Protein AF-A0A9W4SVG8-F1 (afdb_monomer_lite)

pLDDT: mean 83.41, std 18.14, range [28.02, 97.69]

Structure (mmCIF, N/CA/C/O backbone):
data_AF-A0A9W4SVG8-F1
#
_entry.id   AF-A0A9W4SVG8-F1
#
loop_
_atom_site.group_PDB
_atom_site.id
_atom_site.type_symbol
_atom_site.label_atom_id
_atom_site.label_alt_id
_atom_site.label_comp_id
_atom_site.label_asym_id
_atom_site.label_entity_id
_atom_site.label_seq_id
_atom_site.pdbx_PDB_ins_code
_atom_site.Cartn_x
_atom_site.Cartn_y
_atom_site.Cartn_z
_atom_site.occupancy
_atom_site.B_iso_or_equiv
_atom_site.auth_seq_id
_atom_site.auth_comp_id
_atom_site.auth_asym_id
_atom_site.auth_atom_id
_atom_site.pdbx_PDB_model_num
ATOM 1 N N . MET A 1 1 ? -2.159 12.253 -14.510 1.00 54.84 1 MET A N 1
ATOM 2 C CA . MET A 1 1 ? -1.111 11.234 -14.763 1.00 54.84 1 MET A CA 1
ATOM 3 C C . MET A 1 1 ? 0.038 11.328 -13.750 1.00 54.84 1 MET A C 1
ATOM 5 O O . MET A 1 1 ? 0.998 10.567 -13.823 1.00 54.84 1 MET A O 1
ATOM 9 N N . ASP A 1 2 ? -0.108 12.185 -12.742 1.00 64.31 2 ASP A N 1
ATOM 10 C CA . ASP A 1 2 ? 1.020 12.776 -12.022 1.00 64.31 2 ASP A CA 1
ATOM 11 C C . ASP A 1 2 ? 1.638 11.790 -11.028 1.00 64.31 2 ASP A C 1
ATOM 13 O O . ASP A 1 2 ? 2.850 11.667 -10.958 1.00 64.31 2 ASP A O 1
ATOM 17 N N . TYR A 1 3 ? 0.835 10.940 -10.375 1.00 68.00 3 TYR A N 1
ATOM 18 C CA . TYR A 1 3 ? 1.355 9.958 -9.414 1.00 68.00 3 TYR A CA 1
ATOM 19 C C . TYR A 1 3 ? 2.366 8.967 -10.018 1.00 68.00 3 TYR A C 1
ATOM 21 O O . TYR A 1 3 ? 3.374 8.636 -9.389 1.00 68.00 3 TYR A O 1
ATOM 29 N N . CYS A 1 4 ? 2.091 8.436 -11.215 1.00 72.12 4 CYS A N 1
ATOM 30 C CA . CYS A 1 4 ? 2.983 7.468 -11.858 1.00 72.12 4 CYS A CA 1
ATOM 31 C C . CYS A 1 4 ? 4.298 8.127 -12.272 1.00 72.12 4 CYS A C 1
ATOM 33 O O . CYS A 1 4 ? 5.357 7.525 -12.069 1.00 72.12 4 CYS A O 1
ATOM 35 N N . TYR A 1 5 ? 4.206 9.357 -12.780 1.00 81.25 5 TYR A N 1
ATOM 36 C CA . TYR A 1 5 ? 5.344 10.194 -13.129 1.00 81.25 5 TYR A CA 1
ATOM 37 C C . TYR A 1 5 ? 6.171 10.552 -11.888 1.00 81.25 5 TYR A C 1
ATOM 39 O O . TYR A 1 5 ? 7.333 10.172 -11.808 1.00 81.25 5 TYR A O 1
ATOM 47 N N . ASP A 1 6 ? 5.557 11.105 -10.840 1.00 83.81 6 ASP A N 1
ATOM 48 C CA . ASP A 1 6 ? 6.214 11.427 -9.566 1.00 83.81 6 ASP A CA 1
ATOM 49 C C . ASP A 1 6 ? 6.914 10.206 -8.962 1.00 83.81 6 ASP A C 1
ATOM 51 O O . ASP A 1 6 ? 8.010 10.279 -8.393 1.00 83.81 6 ASP A O 1
ATOM 55 N N . LYS A 1 7 ? 6.278 9.031 -9.072 1.00 86.25 7 LYS A N 1
ATOM 56 C CA . LYS A 1 7 ? 6.855 7.788 -8.565 1.00 86.25 7 LYS A CA 1
ATOM 57 C C . LYS A 1 7 ? 8.052 7.335 -9.385 1.00 86.25 7 LYS A C 1
ATOM 59 O O . LYS A 1 7 ? 8.974 6.758 -8.798 1.00 86.25 7 LYS A O 1
ATOM 64 N N . PHE A 1 8 ? 8.002 7.524 -10.698 1.00 90.25 8 PHE A N 1
ATOM 65 C CA . PHE A 1 8 ? 9.114 7.261 -11.594 1.00 90.25 8 PHE A CA 1
ATOM 66 C C . PHE A 1 8 ? 10.269 8.223 -11.297 1.00 90.25 8 PHE A C 1
ATOM 68 O O . PHE A 1 8 ? 11.343 7.751 -10.930 1.00 90.25 8 PHE A O 1
ATOM 75 N N . GLU A 1 9 ? 10.011 9.529 -11.274 1.00 90.75 9 GLU A N 1
ATOM 76 C CA . GLU A 1 9 ? 10.989 10.578 -10.969 1.00 90.75 9 GLU A CA 1
ATOM 77 C C . GLU A 1 9 ? 11.669 10.362 -9.615 1.00 90.75 9 GLU A C 1
ATOM 79 O O . GLU A 1 9 ? 12.894 10.381 -9.494 1.00 90.75 9 GLU A O 1
ATOM 84 N N . SER A 1 10 ? 10.899 10.021 -8.580 1.00 91.88 10 SER A N 1
ATOM 85 C CA . SER A 1 10 ? 11.445 9.687 -7.260 1.00 91.88 10 SER A CA 1
ATOM 86 C C . SER A 1 10 ? 12.430 8.509 -7.293 1.00 91.88 10 SER A C 1
ATOM 88 O O . SER A 1 10 ? 13.384 8.475 -6.510 1.00 91.88 10 SER A O 1
ATOM 90 N N . ARG A 1 11 ? 12.205 7.513 -8.163 1.00 93.94 11 ARG A N 1
ATOM 91 C CA . ARG A 1 11 ? 13.121 6.372 -8.344 1.00 93.94 11 ARG A CA 1
ATOM 92 C C . ARG A 1 11 ? 14.316 6.758 -9.200 1.00 93.94 11 ARG A C 1
ATOM 94 O O . ARG A 1 11 ? 15.426 6.360 -8.857 1.00 93.94 11 ARG A O 1
ATOM 101 N N . LEU A 1 12 ? 14.086 7.516 -10.268 1.00 93.81 12 LEU A N 1
ATOM 102 C CA . LEU A 1 12 ? 15.129 7.992 -11.162 1.00 93.81 12 LEU A CA 1
ATOM 103 C C . LEU A 1 12 ? 16.125 8.868 -10.401 1.00 93.81 12 LEU A C 1
ATOM 105 O O . LEU A 1 12 ? 17.320 8.617 -10.478 1.00 93.81 12 LEU A O 1
ATOM 109 N N . ARG A 1 13 ? 15.655 9.792 -9.557 1.00 92.88 13 ARG A N 1
ATOM 110 C CA . ARG A 1 13 ? 16.516 10.614 -8.695 1.00 92.88 13 ARG A CA 1
ATOM 111 C C . ARG A 1 13 ? 17.452 9.779 -7.817 1.00 92.88 13 ARG A C 1
ATOM 113 O O . ARG A 1 13 ? 18.637 10.067 -7.747 1.00 92.88 13 ARG A O 1
ATOM 120 N N . LYS A 1 14 ? 16.955 8.698 -7.208 1.00 93.56 14 LYS A N 1
ATOM 121 C CA . LYS A 1 14 ? 17.788 7.792 -6.391 1.00 93.56 14 LYS A CA 1
ATOM 122 C C . LYS A 1 14 ? 18.856 7.067 -7.207 1.00 93.56 14 LYS A C 1
ATOM 124 O O . LYS A 1 14 ? 19.921 6.769 -6.683 1.00 93.56 14 LYS A O 1
ATOM 129 N N . LEU A 1 15 ? 18.557 6.748 -8.466 1.00 93.19 15 LEU A N 1
ATOM 130 C CA . LEU A 1 15 ? 19.539 6.179 -9.383 1.00 93.19 15 LEU A CA 1
ATOM 131 C C . LEU A 1 15 ? 20.568 7.240 -9.806 1.00 93.19 15 LEU A C 1
ATOM 133 O O . LEU A 1 15 ? 21.761 6.957 -9.781 1.00 93.19 15 LEU A O 1
ATOM 137 N N . LYS A 1 16 ? 20.119 8.460 -10.129 1.00 91.31 16 LYS A N 1
ATOM 138 C CA . LYS A 1 16 ? 20.986 9.606 -10.448 1.00 91.31 16 LYS A CA 1
ATOM 139 C C . LYS A 1 16 ? 21.972 9.888 -9.310 1.00 91.31 16 LYS A C 1
ATOM 141 O O . LYS A 1 16 ? 23.158 10.047 -9.567 1.00 91.31 16 LYS A O 1
ATOM 146 N N . GLU A 1 17 ? 21.516 9.854 -8.058 1.00 90.88 17 GLU A N 1
ATOM 147 C CA . GLU A 1 17 ? 22.373 9.997 -6.871 1.00 90.88 17 GLU A CA 1
ATOM 148 C C . GLU A 1 17 ? 23.484 8.937 -6.798 1.00 90.88 17 GLU A C 1
ATOM 150 O O . GLU A 1 17 ? 24.621 9.276 -6.469 1.00 90.88 17 GLU A O 1
ATOM 155 N N . ASP A 1 18 ? 23.182 7.673 -7.122 1.00 89.44 18 ASP A N 1
ATOM 156 C CA . ASP A 1 18 ? 24.199 6.614 -7.158 1.00 89.44 18 ASP A CA 1
ATOM 157 C C . ASP A 1 18 ? 25.216 6.852 -8.299 1.00 89.44 18 ASP A C 1
ATOM 159 O O . ASP A 1 18 ? 26.398 6.564 -8.130 1.00 89.44 18 ASP A O 1
ATOM 163 N N . ILE A 1 19 ? 24.773 7.389 -9.446 1.00 88.31 19 ILE A N 1
ATOM 164 C CA . ILE A 1 19 ? 25.609 7.629 -10.639 1.00 88.31 19 ILE A CA 1
ATOM 165 C C . ILE A 1 19 ? 26.522 8.850 -10.473 1.00 88.31 19 ILE A C 1
ATOM 167 O O . ILE A 1 19 ? 27.689 8.777 -10.845 1.00 88.31 19 ILE A O 1
ATOM 171 N N . ILE A 1 20 ? 26.011 9.955 -9.916 1.00 84.88 20 ILE A N 1
ATOM 172 C CA . ILE A 1 20 ? 26.748 11.226 -9.750 1.00 84.88 20 ILE A CA 1
ATOM 173 C C . ILE A 1 20 ? 27.884 11.091 -8.729 1.00 84.88 20 ILE A C 1
ATOM 175 O O . ILE A 1 20 ? 28.895 11.784 -8.821 1.00 84.88 20 ILE A O 1
ATOM 179 N N . ARG A 1 21 ? 27.747 10.187 -7.753 1.00 76.38 21 ARG A N 1
ATOM 180 C CA . ARG A 1 21 ? 28.782 9.896 -6.752 1.00 76.38 21 ARG A CA 1
ATOM 181 C C . ARG A 1 21 ? 29.259 8.449 -6.904 1.00 76.38 21 ARG A C 1
ATOM 183 O O . ARG A 1 21 ? 28.981 7.631 -6.022 1.00 76.38 21 ARG A O 1
ATOM 190 N N . PRO A 1 22 ? 29.951 8.098 -8.004 1.00 67.75 22 PRO A N 1
ATOM 191 C CA . PRO A 1 22 ? 30.314 6.718 -8.277 1.00 67.75 22 PRO A CA 1
ATOM 192 C C . PRO A 1 22 ? 31.400 6.269 -7.296 1.00 67.75 22 PRO A C 1
ATOM 194 O O . PRO A 1 22 ? 32.573 6.592 -7.430 1.00 67.75 22 PRO A O 1
ATOM 197 N N . GLN A 1 23 ? 30.996 5.497 -6.292 1.00 71.19 23 GLN A N 1
ATOM 198 C CA . GLN A 1 23 ? 31.897 4.928 -5.281 1.00 71.19 23 GLN A CA 1
ATOM 199 C C . GLN A 1 23 ? 32.390 3.523 -5.660 1.00 71.19 23 GLN A C 1
ATOM 201 O O . GLN A 1 23 ? 33.081 2.871 -4.882 1.00 71.19 23 GLN A O 1
ATOM 206 N N . ASN A 1 24 ? 31.970 2.997 -6.816 1.00 80.00 24 ASN A N 1
ATOM 207 C CA . ASN A 1 24 ? 32.135 1.587 -7.149 1.00 80.00 24 ASN A CA 1
ATOM 208 C C . ASN A 1 24 ? 32.304 1.363 -8.663 1.00 80.00 24 ASN A C 1
ATOM 210 O O . ASN A 1 24 ? 31.554 1.914 -9.471 1.00 80.00 24 ASN A O 1
ATOM 214 N N . GLN A 1 25 ? 33.237 0.480 -9.035 1.00 87.25 25 GLN A N 1
ATOM 215 C CA . GLN A 1 25 ? 33.526 0.085 -10.422 1.00 87.25 25 GLN A CA 1
ATOM 216 C C . GLN A 1 25 ? 32.291 -0.375 -11.218 1.00 87.25 25 GLN A C 1
ATOM 218 O O . GLN A 1 25 ? 32.200 -0.148 -12.422 1.00 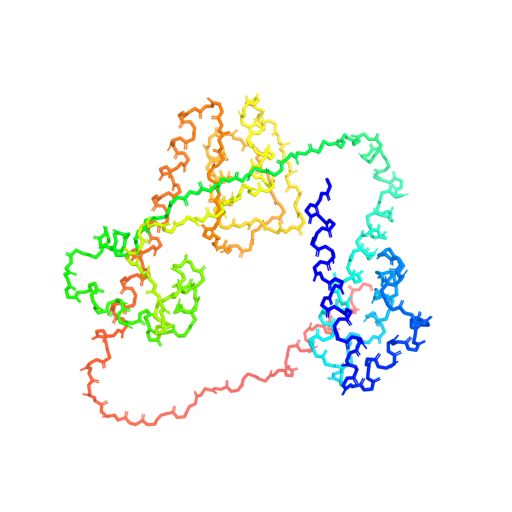87.25 25 GLN A O 1
ATOM 223 N N . HIS A 1 26 ? 31.297 -0.975 -10.561 1.00 86.38 26 HIS A N 1
ATOM 224 C CA . HIS A 1 26 ? 30.070 -1.446 -11.202 1.00 86.38 26 HIS A CA 1
ATOM 225 C C . HIS A 1 26 ? 29.133 -0.305 -11.613 1.00 86.38 26 HIS A C 1
ATOM 227 O O . HIS A 1 26 ? 28.358 -0.470 -12.558 1.00 86.38 26 HIS A O 1
ATOM 233 N N . ILE A 1 27 ? 29.218 0.845 -10.936 1.00 87.31 27 ILE A N 1
ATOM 234 C CA . ILE A 1 27 ? 28.499 2.068 -11.313 1.00 87.31 27 ILE A CA 1
ATOM 235 C C . ILE A 1 27 ? 29.189 2.703 -12.525 1.00 87.31 27 ILE A C 1
ATOM 237 O O . ILE A 1 27 ? 28.517 3.049 -13.489 1.00 87.31 27 ILE A O 1
ATOM 241 N N . LEU A 1 28 ? 30.527 2.747 -12.546 1.00 88.06 28 LEU A N 1
ATOM 242 C CA . LEU A 1 28 ? 31.292 3.210 -13.714 1.00 88.06 28 LEU A CA 1
ATOM 243 C C . LEU A 1 28 ? 31.035 2.340 -14.954 1.00 88.06 28 LEU A C 1
ATOM 245 O O . LEU A 1 28 ? 30.831 2.858 -16.050 1.00 88.06 28 LEU A O 1
ATOM 249 N N . SER A 1 29 ? 30.979 1.018 -14.769 1.00 90.38 29 SER A N 1
ATOM 250 C CA . SER A 1 29 ? 30.598 0.060 -15.814 1.00 90.38 29 SER A CA 1
ATOM 251 C C . SER A 1 29 ? 29.208 0.361 -16.382 1.00 90.38 29 SER A C 1
ATOM 253 O O . SER A 1 29 ? 29.024 0.338 -17.598 1.00 90.38 29 SER A O 1
ATOM 255 N N . PHE A 1 30 ? 28.241 0.709 -15.523 1.00 92.38 30 PHE A N 1
ATOM 256 C CA . PHE A 1 30 ? 26.918 1.138 -15.973 1.00 92.38 30 PHE A CA 1
ATOM 257 C C . PHE A 1 30 ? 26.985 2.436 -16.781 1.00 92.38 30 PHE A C 1
ATOM 259 O O . PHE A 1 30 ? 26.424 2.479 -17.869 1.00 92.38 30 PHE A O 1
ATOM 266 N N . THR A 1 31 ? 27.684 3.468 -16.300 1.00 88.94 31 THR A N 1
ATOM 267 C CA . THR A 1 31 ? 27.802 4.750 -17.018 1.00 88.94 31 THR A CA 1
ATOM 268 C C . THR A 1 31 ? 28.429 4.561 -18.400 1.00 88.94 31 THR A C 1
ATOM 270 O O . THR A 1 31 ? 27.930 5.108 -19.383 1.00 88.94 31 THR A O 1
ATOM 273 N N . LYS A 1 32 ? 29.462 3.711 -18.502 1.00 90.06 32 LYS A N 1
ATOM 274 C CA . LYS A 1 32 ? 30.085 3.344 -19.781 1.00 90.06 32 LYS A CA 1
ATOM 275 C C . LYS A 1 32 ? 29.120 2.585 -20.693 1.00 90.06 32 LYS A C 1
ATOM 277 O O . LYS A 1 32 ? 29.024 2.909 -21.869 1.00 90.06 32 LYS A O 1
ATOM 282 N N . PHE A 1 33 ? 28.396 1.600 -20.158 1.00 90.88 33 PHE A N 1
ATOM 283 C CA . PHE A 1 33 ? 27.380 0.853 -20.906 1.00 90.88 33 PHE A CA 1
ATOM 284 C C . PHE A 1 33 ? 26.265 1.764 -21.428 1.00 90.88 33 PHE A C 1
ATOM 286 O O . PHE A 1 33 ? 25.793 1.598 -22.549 1.00 90.88 33 PHE A O 1
ATOM 293 N N . ALA A 1 34 ? 25.838 2.712 -20.602 1.00 88.75 34 ALA A N 1
ATOM 294 C CA . ALA A 1 34 ? 24.759 3.626 -20.912 1.00 88.75 34 ALA A CA 1
ATOM 295 C C . ALA A 1 34 ? 25.166 4.703 -21.931 1.00 88.75 34 ALA A C 1
ATOM 297 O O . ALA A 1 34 ? 24.290 5.296 -22.549 1.00 88.75 34 ALA A O 1
ATOM 298 N N . ASN A 1 35 ? 26.473 4.940 -22.109 1.00 87.19 35 ASN A N 1
ATOM 299 C CA . ASN A 1 35 ? 27.026 6.004 -22.951 1.00 87.19 35 ASN A CA 1
ATOM 300 C C . ASN A 1 35 ? 26.432 7.392 -22.630 1.00 87.19 35 ASN A C 1
ATOM 302 O O . ASN A 1 35 ? 26.163 8.203 -23.513 1.00 87.19 35 ASN A O 1
ATOM 306 N N . ILE A 1 36 ? 26.197 7.645 -21.342 1.00 76.88 36 ILE A N 1
ATOM 307 C CA . ILE A 1 36 ? 25.554 8.866 -20.856 1.00 76.88 36 ILE A CA 1
ATOM 308 C C . ILE A 1 36 ? 26.631 9.903 -20.541 1.00 76.88 36 ILE A C 1
ATOM 310 O O . ILE A 1 36 ? 27.487 9.654 -19.691 1.00 76.88 36 ILE A O 1
ATOM 314 N N . LYS A 1 37 ? 26.562 11.070 -21.193 1.00 74.94 37 LYS A N 1
ATOM 315 C CA . LYS A 1 37 ? 27.412 12.230 -20.869 1.00 74.94 37 LYS A CA 1
ATOM 316 C C . LYS A 1 37 ? 26.912 12.964 -19.623 1.00 74.94 37 LYS A C 1
ATOM 318 O O . LYS A 1 37 ? 27.696 13.197 -18.711 1.00 74.94 37 LYS A O 1
ATOM 323 N N . ASP A 1 38 ? 25.610 13.247 -19.564 1.00 80.19 38 ASP A N 1
ATOM 324 C CA . ASP A 1 38 ? 24.926 13.763 -18.377 1.00 80.19 38 ASP A CA 1
ATOM 325 C C . ASP A 1 38 ? 23.622 12.991 -18.147 1.00 80.19 38 ASP A C 1
ATOM 327 O O . ASP A 1 38 ? 22.727 12.976 -18.986 1.00 80.19 38 ASP A O 1
ATOM 331 N N . VAL A 1 39 ? 23.507 12.343 -16.987 1.00 79.38 39 VAL A N 1
ATOM 332 C CA . VAL A 1 39 ? 22.322 11.564 -16.600 1.00 79.38 39 VAL A CA 1
ATOM 333 C C . VAL A 1 39 ? 21.089 12.438 -16.376 1.00 79.38 39 VAL A C 1
ATOM 335 O O . VAL A 1 39 ? 19.966 11.934 -16.388 1.00 79.38 39 VAL A O 1
ATOM 338 N N . ASN A 1 40 ? 21.271 13.737 -16.146 1.00 82.12 40 ASN A N 1
ATOM 339 C CA . ASN A 1 40 ? 20.167 14.662 -15.935 1.00 82.12 40 ASN A CA 1
ATOM 340 C C . ASN A 1 40 ? 19.420 14.999 -17.223 1.00 82.12 40 ASN A C 1
ATOM 342 O O . ASN A 1 40 ? 18.224 15.270 -17.137 1.00 82.12 40 ASN A O 1
ATOM 346 N N . GLU A 1 41 ? 20.092 14.905 -18.369 1.00 83.50 41 GLU A N 1
ATOM 347 C CA . GLU A 1 41 ? 19.547 15.221 -19.693 1.00 83.50 41 GLU A CA 1
ATOM 348 C C . GLU A 1 41 ? 18.915 14.007 -20.391 1.00 83.50 41 GLU A C 1
ATOM 350 O O . GLU A 1 41 ? 18.228 14.160 -21.397 1.00 83.50 41 GLU A O 1
ATOM 355 N N . VAL A 1 42 ? 19.124 12.793 -19.865 1.00 84.00 42 VAL A N 1
ATOM 356 C CA . VAL A 1 42 ? 18.592 11.566 -20.474 1.00 84.00 42 VAL A CA 1
ATOM 357 C C . VAL A 1 42 ? 17.092 11.455 -20.244 1.00 84.00 42 VAL A C 1
ATOM 359 O O . VAL A 1 42 ? 16.609 11.537 -19.109 1.00 84.00 42 VAL A O 1
ATOM 362 N N . ASP A 1 43 ? 16.373 11.177 -21.326 1.00 88.50 43 ASP A N 1
ATOM 363 C CA . ASP A 1 43 ? 14.940 10.938 -21.308 1.00 88.50 43 ASP A CA 1
ATOM 364 C C . ASP A 1 43 ? 14.555 9.732 -20.419 1.00 88.50 43 ASP A C 1
ATOM 366 O O . ASP A 1 43 ? 15.246 8.709 -20.343 1.00 88.50 43 ASP A O 1
ATOM 370 N N . GLY A 1 44 ? 13.411 9.845 -19.737 1.00 87.88 44 GLY A N 1
ATOM 371 C CA . GLY A 1 44 ? 12.916 8.843 -18.792 1.00 87.88 44 GLY A CA 1
ATOM 372 C C . GLY A 1 44 ? 12.639 7.473 -19.426 1.00 87.88 44 GLY A C 1
ATOM 373 O O . GLY A 1 44 ? 12.878 6.430 -18.802 1.00 87.88 44 GLY A O 1
ATOM 374 N N . TYR A 1 45 ? 12.159 7.448 -20.668 1.00 87.88 45 TYR A N 1
ATOM 375 C CA . TYR A 1 45 ? 11.940 6.215 -21.417 1.00 87.88 45 TYR A CA 1
ATOM 376 C C . TYR A 1 45 ? 13.276 5.585 -21.828 1.00 87.88 45 TYR A C 1
ATOM 378 O O . TYR A 1 45 ? 13.482 4.385 -21.599 1.00 87.88 45 TYR A O 1
ATOM 386 N N . GLU A 1 46 ? 14.215 6.388 -22.328 1.00 91.75 46 GLU A N 1
ATOM 387 C CA . GLU A 1 46 ? 15.551 5.925 -22.712 1.00 91.75 46 GLU A CA 1
ATOM 388 C C . GLU A 1 46 ? 16.313 5.312 -21.526 1.00 91.75 46 GLU A C 1
ATOM 390 O O . GLU A 1 46 ? 16.733 4.146 -21.583 1.00 91.75 46 GLU A O 1
ATOM 395 N N . ILE A 1 47 ? 16.423 6.041 -20.407 1.00 93.81 47 ILE A N 1
ATOM 396 C CA . ILE A 1 47 ? 17.141 5.556 -19.219 1.00 93.81 47 ILE A CA 1
ATOM 397 C C . ILE A 1 47 ? 16.502 4.284 -18.657 1.00 93.81 47 ILE A C 1
ATOM 399 O O . ILE A 1 47 ? 17.205 3.384 -18.189 1.00 93.81 47 ILE A O 1
ATOM 403 N N . SER A 1 48 ? 15.177 4.154 -18.745 1.00 94.50 48 SER A N 1
ATOM 404 C CA . SER A 1 48 ? 14.469 2.941 -18.333 1.00 94.50 48 SER A CA 1
ATOM 405 C C . SER A 1 48 ? 14.836 1.745 -19.209 1.00 94.50 48 SER A C 1
ATOM 407 O O . SER A 1 48 ? 15.087 0.656 -18.683 1.00 94.50 48 SER A O 1
ATOM 409 N N . GLY A 1 49 ? 14.927 1.934 -20.526 1.00 95.50 49 GLY A N 1
ATOM 410 C CA . GLY A 1 49 ? 15.373 0.899 -21.459 1.00 95.50 49 GLY A CA 1
ATOM 411 C C . GLY A 1 49 ? 16.820 0.469 -21.215 1.00 95.50 49 GLY A C 1
ATOM 412 O O . GLY A 1 49 ? 17.123 -0.729 -21.182 1.00 95.50 49 GLY A O 1
ATOM 413 N N . ILE A 1 50 ? 17.717 1.427 -20.971 1.00 95.25 50 ILE A N 1
ATOM 414 C CA . ILE A 1 50 ? 19.115 1.164 -20.599 1.00 95.25 50 ILE A CA 1
ATOM 415 C C . ILE A 1 50 ? 19.182 0.363 -19.292 1.00 95.25 50 ILE A C 1
ATOM 417 O O . ILE A 1 50 ? 19.811 -0.696 -19.246 1.00 95.25 50 ILE A O 1
ATOM 421 N N . CYS A 1 51 ? 18.479 0.813 -18.248 1.00 96.19 51 CYS A N 1
ATOM 422 C CA . CYS A 1 51 ? 18.437 0.138 -16.951 1.00 96.19 51 CYS A CA 1
ATOM 423 C C . CYS A 1 51 ? 17.896 -1.289 -17.056 1.00 96.19 51 CYS A C 1
ATOM 425 O O . CYS A 1 51 ? 18.434 -2.193 -16.420 1.00 96.19 51 CYS A O 1
ATOM 427 N N . SER A 1 52 ? 16.840 -1.506 -17.848 1.00 96.75 52 SER A N 1
ATOM 428 C CA . SER A 1 52 ? 16.256 -2.836 -18.056 1.00 96.75 52 SER A CA 1
ATOM 429 C C . SER A 1 52 ? 17.266 -3.798 -18.684 1.00 96.75 52 SER A C 1
ATOM 431 O O . SER A 1 52 ? 17.459 -4.908 -18.180 1.00 96.75 52 SER A O 1
ATOM 433 N N . ARG A 1 53 ? 17.957 -3.357 -19.745 1.00 96.06 53 ARG A N 1
ATOM 434 C CA . ARG A 1 53 ? 18.976 -4.157 -20.438 1.00 96.06 53 ARG A CA 1
ATOM 435 C C . ARG A 1 53 ? 20.163 -4.467 -19.532 1.00 96.06 53 ARG A C 1
ATOM 437 O O . ARG A 1 53 ? 20.495 -5.638 -19.371 1.00 96.06 53 ARG A O 1
ATOM 444 N N . TYR A 1 54 ? 20.732 -3.456 -18.879 1.00 95.88 54 TYR A N 1
ATOM 445 C CA . TYR A 1 54 ? 21.871 -3.654 -17.984 1.00 95.88 54 TYR A CA 1
ATOM 446 C C . TYR A 1 54 ? 21.511 -4.522 -16.772 1.00 95.88 54 TYR A C 1
ATOM 448 O O . TYR A 1 54 ? 22.256 -5.419 -16.398 1.00 95.88 54 TYR A O 1
ATOM 456 N N . TYR A 1 55 ? 20.331 -4.332 -16.169 1.00 96.44 55 TYR A N 1
ATOM 457 C CA . TYR A 1 55 ? 19.895 -5.173 -15.052 1.00 96.44 55 TYR A CA 1
ATOM 458 C C . TYR A 1 55 ? 19.841 -6.658 -15.440 1.00 96.44 55 TYR A C 1
ATOM 460 O O . TYR A 1 55 ? 20.262 -7.505 -14.656 1.00 96.44 55 TYR A O 1
ATOM 468 N N . LYS A 1 56 ? 19.369 -6.993 -16.650 1.00 94.88 56 LYS A N 1
ATOM 469 C CA . LYS A 1 56 ? 19.311 -8.386 -17.126 1.00 94.88 56 LYS A CA 1
ATOM 470 C C . LYS A 1 56 ? 20.690 -9.037 -17.226 1.00 94.88 56 LYS A C 1
ATOM 472 O O . LYS A 1 56 ? 20.783 -10.228 -16.947 1.00 94.88 56 LYS A O 1
ATOM 477 N N . THR A 1 57 ? 21.730 -8.283 -17.583 1.00 94.25 57 THR A N 1
ATOM 478 C CA . THR A 1 57 ? 23.094 -8.817 -17.720 1.00 94.25 57 THR A CA 1
ATOM 479 C C . THR A 1 57 ? 23.804 -8.976 -16.381 1.00 94.25 57 THR A C 1
ATOM 481 O O . THR A 1 57 ? 24.720 -9.783 -16.278 1.00 94.25 57 THR A O 1
ATOM 484 N N . VAL A 1 58 ? 23.398 -8.223 -15.352 1.00 93.69 58 VAL A N 1
ATOM 485 C CA . VAL A 1 58 ? 24.164 -8.142 -14.100 1.00 93.69 58 VAL A CA 1
ATOM 486 C C . VAL A 1 58 ? 23.418 -8.568 -12.831 1.00 93.69 58 VAL A C 1
ATOM 488 O O . VAL A 1 58 ? 24.011 -8.579 -11.755 1.00 93.69 58 VAL A O 1
ATOM 491 N N . LYS A 1 59 ? 22.129 -8.919 -12.922 1.00 93.50 59 LYS A N 1
ATOM 492 C CA . LYS A 1 59 ? 21.267 -9.257 -11.768 1.00 93.50 59 LYS A CA 1
ATOM 493 C C . LYS A 1 59 ? 21.796 -10.372 -10.862 1.00 93.50 59 LYS A C 1
ATOM 495 O O . LYS A 1 59 ? 21.475 -10.354 -9.677 1.00 93.50 59 LYS A O 1
ATOM 500 N N . ASP A 1 60 ? 22.580 -11.294 -11.413 1.00 93.81 60 ASP A N 1
ATOM 501 C CA . ASP A 1 60 ? 23.098 -12.467 -10.705 1.00 93.81 60 ASP A CA 1
ATOM 502 C C . ASP A 1 60 ? 24.547 -12.256 -10.227 1.00 93.81 60 ASP A C 1
ATOM 504 O O . ASP A 1 60 ? 25.136 -13.144 -9.621 1.00 93.81 60 ASP A O 1
ATOM 508 N N . ASN A 1 61 ? 25.131 -11.074 -10.470 1.00 91.75 61 ASN A N 1
ATOM 509 C CA . ASN A 1 61 ? 26.487 -10.752 -10.044 1.00 91.75 61 ASN A CA 1
ATOM 510 C C . ASN A 1 61 ? 26.499 -10.277 -8.574 1.00 91.75 61 ASN A C 1
ATOM 512 O O . ASN A 1 61 ? 26.005 -9.179 -8.285 1.00 91.75 61 ASN A O 1
ATOM 516 N N . PRO A 1 62 ? 27.100 -11.042 -7.641 1.00 90.19 62 PRO A N 1
ATOM 517 C CA . PRO A 1 62 ? 27.111 -10.697 -6.221 1.00 90.19 62 PRO A CA 1
ATOM 518 C C . PRO A 1 62 ? 28.008 -9.496 -5.890 1.00 90.19 62 PRO A C 1
ATOM 520 O O . PRO A 1 62 ? 27.825 -8.887 -4.837 1.00 90.19 62 PRO A O 1
ATOM 523 N N . ALA A 1 63 ? 28.950 -9.133 -6.769 1.00 90.50 63 ALA A N 1
ATOM 524 C CA . ALA A 1 63 ? 29.864 -8.009 -6.558 1.00 90.50 63 ALA A CA 1
ATOM 525 C C . ALA A 1 63 ? 29.166 -6.643 -6.690 1.00 90.50 63 ALA A C 1
ATOM 527 O O . ALA A 1 63 ? 29.663 -5.624 -6.204 1.00 90.50 63 ALA A O 1
ATOM 528 N N . ILE A 1 64 ? 27.985 -6.603 -7.315 1.00 90.19 64 ILE A N 1
ATOM 529 C CA . ILE A 1 64 ? 27.252 -5.356 -7.513 1.00 90.19 64 ILE A CA 1
ATOM 530 C C . ILE A 1 64 ? 26.579 -4.918 -6.214 1.00 90.19 64 ILE A C 1
ATOM 532 O O . ILE A 1 64 ? 25.846 -5.699 -5.599 1.00 90.19 64 ILE A O 1
ATOM 536 N N . PRO A 1 65 ? 26.718 -3.635 -5.823 1.00 91.56 65 PRO A N 1
ATOM 537 C CA . PRO A 1 65 ? 26.038 -3.117 -4.649 1.00 91.56 65 PRO A CA 1
ATOM 538 C C . PRO A 1 65 ? 24.527 -3.370 -4.710 1.00 91.56 65 PRO A C 1
ATOM 540 O O . PRO A 1 65 ? 23.825 -2.867 -5.593 1.00 91.56 65 PRO A O 1
ATOM 543 N N . LYS A 1 66 ? 23.996 -4.102 -3.720 1.00 92.62 66 LYS A N 1
ATOM 544 C CA . LYS A 1 66 ? 22.564 -4.457 -3.635 1.00 92.62 66 LYS A CA 1
ATOM 545 C C . LYS A 1 66 ? 21.645 -3.235 -3.755 1.00 92.62 66 LYS A C 1
ATOM 547 O O . LYS A 1 66 ? 20.574 -3.317 -4.358 1.00 92.62 66 LYS A O 1
ATOM 552 N N . LYS A 1 67 ? 22.059 -2.093 -3.188 1.00 93.06 67 LYS A N 1
ATOM 553 C CA . LYS A 1 67 ? 21.327 -0.817 -3.264 1.00 93.06 67 LYS A CA 1
ATOM 554 C C . LYS A 1 67 ? 21.203 -0.325 -4.711 1.00 93.06 67 LYS A C 1
ATOM 556 O O . LYS A 1 67 ? 20.083 -0.077 -5.155 1.00 93.06 67 LYS A O 1
ATOM 561 N N . PHE A 1 68 ? 22.319 -0.259 -5.433 1.00 93.44 68 PHE A N 1
ATOM 562 C CA . PHE A 1 68 ? 22.371 0.171 -6.831 1.00 93.44 68 PHE A CA 1
ATOM 563 C C . PHE A 1 68 ? 21.574 -0.776 -7.733 1.00 93.44 68 PHE A C 1
ATOM 565 O O . PHE A 1 68 ? 20.696 -0.349 -8.482 1.00 93.44 68 PHE A O 1
ATOM 572 N N . LEU A 1 69 ? 21.777 -2.088 -7.569 1.00 94.50 69 LEU A N 1
ATOM 573 C CA . LEU A 1 69 ? 21.051 -3.107 -8.323 1.00 94.50 69 LEU A CA 1
ATOM 574 C C . LEU A 1 69 ? 19.528 -2.989 -8.137 1.00 94.50 69 LEU A C 1
ATOM 576 O O . LEU A 1 69 ? 18.749 -3.135 -9.083 1.00 94.50 69 LEU A O 1
ATOM 580 N N . ARG A 1 70 ? 19.084 -2.670 -6.916 1.00 95.88 70 ARG A N 1
ATOM 581 C CA . ARG A 1 70 ? 17.674 -2.406 -6.613 1.00 95.88 70 ARG A CA 1
ATOM 582 C C . ARG A 1 70 ? 17.154 -1.159 -7.330 1.00 95.88 70 ARG A C 1
ATOM 584 O O . ARG A 1 70 ? 16.004 -1.176 -7.767 1.00 95.88 70 ARG A O 1
ATOM 591 N N . HIS A 1 71 ? 17.941 -0.090 -7.428 1.00 95.31 71 HIS A N 1
ATOM 592 C CA . HIS A 1 71 ? 17.541 1.127 -8.139 1.00 95.31 71 HIS A CA 1
ATOM 593 C C . HIS A 1 71 ? 17.437 0.881 -9.650 1.00 95.31 71 HIS A C 1
ATOM 595 O O . HIS A 1 71 ? 16.375 1.149 -10.214 1.00 95.31 71 HIS A O 1
ATOM 601 N N . LEU A 1 72 ? 18.440 0.232 -10.258 1.00 95.44 72 LEU A N 1
ATOM 602 C CA . LEU A 1 72 ? 18.407 -0.212 -11.659 1.00 95.44 72 LEU A CA 1
ATOM 603 C C . LEU A 1 72 ? 17.156 -1.036 -11.966 1.00 95.44 72 LEU A C 1
ATOM 605 O O . LEU A 1 72 ? 16.397 -0.709 -12.877 1.00 95.44 72 LEU A O 1
ATOM 609 N N . LYS A 1 73 ? 16.878 -2.059 -11.147 1.00 96.25 73 LYS A N 1
ATOM 610 C CA . LYS A 1 73 ? 15.680 -2.897 -11.288 1.00 96.25 73 LYS A CA 1
ATOM 611 C C . LYS A 1 73 ? 14.393 -2.070 -11.263 1.00 96.25 73 LYS A C 1
ATOM 613 O O . LYS A 1 73 ? 13.462 -2.353 -12.009 1.00 96.25 73 LYS A O 1
ATOM 618 N N . LYS A 1 74 ? 14.306 -1.083 -10.366 1.00 95.31 74 LYS A N 1
ATOM 619 C CA . LYS A 1 74 ? 13.092 -0.281 -10.137 1.00 95.31 74 LYS A CA 1
ATOM 620 C C . LYS A 1 74 ? 12.822 0.747 -11.230 1.00 95.31 74 LYS A C 1
ATOM 622 O O . LYS A 1 74 ? 11.646 1.056 -11.430 1.00 95.31 74 LYS A O 1
ATOM 627 N N . VAL A 1 75 ? 13.864 1.284 -11.859 1.00 95.25 75 VAL A N 1
ATOM 628 C CA . VAL A 1 75 ? 13.759 2.176 -13.024 1.00 95.25 75 VAL A CA 1
ATOM 629 C C . VAL A 1 75 ? 13.503 1.330 -14.274 1.00 95.25 75 VAL A C 1
ATOM 631 O O . VAL A 1 75 ? 12.474 1.488 -14.923 1.00 95.25 75 VAL A O 1
ATOM 634 N N . GLY A 1 76 ? 14.324 0.303 -14.514 1.00 95.50 76 GLY A N 1
ATOM 635 C CA . GLY A 1 76 ? 14.183 -0.597 -15.663 1.00 95.50 76 GLY A CA 1
ATOM 636 C C . GLY A 1 76 ? 12.862 -1.369 -15.723 1.00 95.50 76 GLY A C 1
ATOM 637 O O . GLY A 1 76 ? 12.396 -1.704 -16.809 1.00 95.50 76 GLY A O 1
ATOM 638 N N . SER A 1 77 ? 12.202 -1.609 -14.582 1.00 93.81 77 SER A N 1
ATOM 639 C CA . SER A 1 77 ? 10.903 -2.293 -14.558 1.00 93.81 77 SER A CA 1
ATOM 640 C C . SER A 1 77 ? 9.798 -1.565 -15.325 1.00 93.81 77 SER A C 1
ATOM 642 O O . SER A 1 77 ? 8.861 -2.228 -15.745 1.00 93.81 77 SER A O 1
ATOM 644 N N . TYR A 1 78 ? 9.878 -0.238 -15.497 1.00 91.81 78 TYR A N 1
ATOM 645 C CA . TYR A 1 78 ? 8.869 0.507 -16.261 1.00 91.81 78 TYR A CA 1
ATOM 646 C C . TYR A 1 78 ? 8.941 0.162 -17.747 1.00 91.81 78 TYR A C 1
ATOM 648 O O . TYR A 1 78 ? 7.925 -0.185 -18.341 1.00 91.81 78 TYR A O 1
ATOM 656 N N . TYR A 1 79 ? 10.151 0.163 -18.313 1.00 93.75 79 TYR A N 1
ATOM 657 C CA . TYR A 1 79 ? 10.369 -0.250 -19.696 1.00 93.75 79 TYR A CA 1
ATOM 658 C C . TYR A 1 79 ? 10.034 -1.729 -19.903 1.00 93.75 79 TYR A C 1
ATOM 660 O O . TYR A 1 79 ? 9.342 -2.070 -20.854 1.00 93.75 79 TYR A O 1
ATOM 668 N N . SER A 1 80 ? 10.460 -2.613 -18.989 1.00 92.56 80 SER A N 1
ATOM 669 C CA . SER A 1 80 ? 10.095 -4.034 -19.077 1.00 92.56 80 SER A CA 1
ATOM 670 C C . SER A 1 80 ? 8.581 -4.234 -19.065 1.00 92.56 80 SER A C 1
ATOM 672 O O . SER A 1 80 ? 8.069 -4.953 -19.909 1.00 92.56 80 SER A O 1
ATOM 674 N N . ALA A 1 81 ? 7.863 -3.563 -18.158 1.00 90.38 81 ALA A N 1
ATOM 675 C CA . ALA A 1 81 ? 6.409 -3.665 -18.089 1.00 90.38 81 ALA A CA 1
ATOM 676 C C . ALA A 1 81 ? 5.738 -3.152 -19.368 1.00 90.38 81 ALA A C 1
ATOM 678 O O . ALA A 1 81 ? 4.798 -3.778 -19.842 1.00 90.38 81 ALA A O 1
ATOM 679 N N . LEU A 1 82 ? 6.231 -2.051 -19.943 1.00 90.31 82 LEU A N 1
ATOM 680 C CA . LEU A 1 82 ? 5.746 -1.553 -21.228 1.00 90.31 82 LEU A CA 1
ATOM 681 C C . LEU A 1 82 ? 5.934 -2.597 -22.335 1.00 90.31 82 LEU A C 1
ATOM 683 O O . LEU A 1 82 ? 4.978 -2.904 -23.035 1.00 90.31 82 LEU A O 1
ATOM 687 N N . VAL A 1 83 ? 7.133 -3.175 -22.464 1.00 92.62 83 VAL A N 1
ATOM 688 C CA . VAL A 1 83 ? 7.411 -4.225 -23.457 1.00 92.62 83 VAL A CA 1
ATOM 689 C C . VAL A 1 83 ? 6.500 -5.434 -23.251 1.00 92.62 83 VAL A C 1
ATOM 691 O O . VAL A 1 83 ? 5.911 -5.912 -24.216 1.00 92.62 83 VAL A O 1
ATOM 694 N N . ASP A 1 84 ? 6.347 -5.900 -22.011 1.00 90.94 84 ASP A N 1
ATOM 695 C CA . ASP A 1 84 ? 5.525 -7.068 -21.685 1.00 90.94 84 ASP A CA 1
ATOM 696 C C . ASP A 1 84 ? 4.037 -6.819 -21.995 1.00 90.94 84 ASP A C 1
ATOM 698 O O . ASP A 1 84 ? 3.370 -7.680 -22.574 1.00 90.94 84 ASP A O 1
ATOM 702 N N . ILE A 1 85 ? 3.517 -5.631 -21.657 1.00 87.69 85 ILE A N 1
ATOM 703 C CA . ILE A 1 85 ? 2.131 -5.232 -21.948 1.00 87.69 85 ILE A CA 1
ATOM 704 C C . ILE A 1 85 ? 1.916 -5.122 -23.456 1.00 87.69 85 ILE A C 1
ATOM 706 O O . ILE A 1 85 ? 0.964 -5.707 -23.965 1.00 87.69 85 ILE A O 1
ATOM 710 N N . THR A 1 86 ? 2.802 -4.430 -24.177 1.00 89.06 86 THR A N 1
ATOM 711 C CA . THR A 1 86 ? 2.701 -4.274 -25.634 1.00 89.06 86 THR A CA 1
ATOM 712 C C . THR A 1 86 ? 2.775 -5.628 -26.332 1.00 89.06 86 THR A C 1
ATOM 714 O O . THR A 1 86 ? 1.930 -5.938 -27.165 1.00 89.06 86 THR A O 1
ATOM 717 N N . ALA A 1 87 ? 3.727 -6.481 -25.949 1.00 91.00 87 ALA A N 1
ATOM 718 C CA . ALA A 1 87 ? 3.852 -7.823 -26.507 1.00 91.00 87 ALA A CA 1
ATOM 719 C C . ALA A 1 87 ? 2.598 -8.670 -26.252 1.00 91.00 87 ALA A C 1
ATOM 721 O O . ALA A 1 87 ? 2.195 -9.431 -27.127 1.00 91.00 87 ALA A O 1
ATOM 722 N N . CYS A 1 88 ? 1.969 -8.535 -25.079 1.00 88.56 88 CYS A N 1
ATOM 723 C CA . CYS A 1 88 ? 0.702 -9.192 -24.771 1.00 88.56 88 CYS A CA 1
ATOM 724 C C . CYS A 1 88 ? -0.442 -8.650 -25.641 1.00 88.56 88 CYS A C 1
ATOM 726 O O . CYS A 1 88 ? -1.147 -9.433 -26.275 1.00 88.56 88 CYS A O 1
ATOM 728 N N . ALA A 1 89 ? -0.581 -7.325 -25.726 1.00 86.62 89 ALA A N 1
ATOM 729 C CA . ALA A 1 89 ? -1.637 -6.662 -26.486 1.00 86.62 89 ALA A CA 1
ATOM 730 C C . ALA A 1 89 ? -1.568 -6.943 -27.994 1.00 86.62 89 ALA A C 1
ATOM 732 O O . ALA A 1 89 ? -2.600 -7.024 -28.655 1.00 86.62 89 ALA A O 1
ATOM 733 N N . CYS A 1 90 ? -0.367 -7.156 -28.537 1.00 87.44 90 CYS A N 1
ATOM 734 C CA . CYS A 1 90 ? -0.164 -7.501 -29.943 1.00 87.44 90 CYS A CA 1
ATOM 735 C C . CYS A 1 90 ? -0.481 -8.968 -30.287 1.00 87.44 90 CYS A C 1
ATOM 737 O O . CYS A 1 90 ? -0.443 -9.335 -31.464 1.00 87.44 90 CYS A O 1
ATOM 739 N N . LYS A 1 91 ? -0.774 -9.838 -29.311 1.00 92.75 91 LYS A N 1
ATOM 740 C CA . LYS A 1 91 ? -1.160 -11.222 -29.613 1.00 92.75 91 LYS A CA 1
ATOM 741 C C . LYS A 1 91 ? -2.571 -11.262 -30.197 1.00 92.75 91 LYS A C 1
ATOM 743 O O . LYS A 1 91 ? -3.504 -10.725 -29.606 1.00 92.75 91 LYS A O 1
ATOM 748 N N . LYS A 1 92 ? -2.746 -12.001 -31.300 1.00 91.44 92 LYS A N 1
ATOM 749 C CA . LYS A 1 92 ? -4.048 -12.182 -31.975 1.00 91.44 92 LYS A CA 1
ATOM 750 C C . LYS A 1 92 ? -5.163 -12.636 -31.023 1.00 91.44 92 LYS A C 1
ATOM 752 O O . LYS A 1 92 ? -6.287 -12.173 -31.147 1.00 91.44 92 LYS A O 1
ATOM 757 N N . GLU A 1 93 ? -4.841 -13.496 -30.054 1.00 93.50 93 GLU A N 1
ATOM 758 C CA . GLU A 1 93 ? -5.796 -14.013 -29.058 1.00 93.50 93 GLU A CA 1
ATOM 759 C C . GLU A 1 93 ? -6.380 -12.940 -28.119 1.00 93.50 93 GLU A C 1
ATOM 761 O O . GLU A 1 93 ? -7.475 -13.134 -27.591 1.00 93.50 93 GLU A O 1
ATOM 766 N N . TYR A 1 94 ? -5.674 -11.817 -27.922 1.00 88.50 94 TYR A N 1
ATOM 767 C CA . TYR A 1 94 ? -6.103 -10.722 -27.044 1.00 88.50 94 TYR A CA 1
ATOM 768 C C . TYR A 1 94 ? -6.501 -9.450 -27.799 1.00 88.50 94 TYR A C 1
ATOM 770 O O . TYR A 1 94 ? -6.927 -8.476 -27.179 1.00 88.50 94 TYR A O 1
ATOM 778 N N . GLN A 1 95 ? -6.368 -9.438 -29.129 1.00 83.75 95 GLN A N 1
ATOM 779 C CA . GLN A 1 95 ? -6.559 -8.242 -29.948 1.00 83.75 95 GLN A CA 1
ATOM 780 C C . GLN A 1 95 ? -7.933 -7.599 -29.716 1.00 83.75 95 GLN A C 1
ATOM 782 O O . GLN A 1 95 ? -8.012 -6.390 -29.511 1.00 83.75 95 GLN A O 1
ATOM 787 N N . ASN A 1 96 ? -8.995 -8.410 -29.665 1.00 85.81 96 ASN A N 1
ATOM 788 C CA . ASN A 1 96 ? -10.360 -7.929 -29.436 1.00 85.81 96 ASN A CA 1
ATOM 789 C C . ASN A 1 96 ? -10.567 -7.382 -28.013 1.00 85.81 96 ASN A C 1
ATOM 791 O O . ASN A 1 96 ? -11.364 -6.472 -27.806 1.00 85.81 96 ASN A O 1
ATOM 795 N N . GLN A 1 97 ? -9.878 -7.927 -27.011 1.00 85.31 97 GLN A N 1
ATOM 796 C CA . GLN A 1 97 ? -9.969 -7.456 -25.630 1.00 85.31 97 GLN A CA 1
ATOM 797 C C . GLN A 1 97 ? -9.300 -6.086 -25.492 1.00 85.31 97 GLN A C 1
ATOM 799 O O . GLN A 1 97 ? -9.861 -5.197 -24.861 1.00 85.31 97 GLN A O 1
ATOM 804 N N . PHE A 1 98 ? -8.133 -5.898 -26.118 1.00 83.56 98 PHE A N 1
ATOM 805 C CA . PHE A 1 98 ? -7.414 -4.623 -26.086 1.00 83.56 98 PHE A CA 1
ATOM 806 C C . PHE A 1 98 ? -8.034 -3.551 -26.997 1.00 83.56 98 PHE A C 1
ATOM 808 O O . PHE A 1 98 ? -7.902 -2.368 -26.695 1.00 83.56 98 PHE A O 1
ATOM 815 N N . SER A 1 99 ? -8.748 -3.928 -28.068 1.00 82.38 99 SER A N 1
ATOM 816 C CA . SER A 1 99 ? -9.455 -2.971 -28.936 1.00 82.38 99 SER A CA 1
ATOM 817 C C . SER A 1 99 ? -10.726 -2.388 -28.311 1.00 82.38 99 SER A C 1
ATOM 819 O O . SER A 1 99 ? -11.220 -1.375 -28.790 1.00 82.38 99 SER A O 1
ATOM 821 N N . ASN A 1 100 ? -11.255 -3.017 -27.258 1.00 83.50 100 ASN A N 1
ATOM 822 C CA . ASN A 1 100 ? -12.473 -2.602 -26.556 1.00 83.50 100 ASN A CA 1
ATOM 823 C C . ASN A 1 100 ? -12.164 -2.080 -25.141 1.00 83.50 100 ASN A C 1
ATOM 825 O O . ASN A 1 100 ? -12.896 -2.354 -24.190 1.00 83.50 100 ASN A O 1
ATOM 829 N N . MET A 1 101 ? -11.037 -1.379 -24.984 1.00 83.69 101 MET A N 1
ATOM 830 C CA . MET A 1 101 ? -10.630 -0.796 -23.708 1.00 83.69 101 MET A CA 1
ATOM 831 C C . MET A 1 101 ? -10.996 0.681 -23.617 1.00 83.69 101 MET A C 1
ATOM 833 O O . MET A 1 101 ? -10.465 1.505 -24.358 1.00 83.69 101 MET A O 1
ATOM 837 N N . ASP A 1 102 ? -11.785 1.015 -22.601 1.00 82.31 102 ASP A N 1
ATOM 838 C CA . ASP A 1 102 ? -11.996 2.397 -22.190 1.00 82.31 102 ASP A CA 1
ATOM 839 C C . ASP A 1 102 ? -11.004 2.784 -21.094 1.00 82.31 102 ASP A C 1
ATOM 841 O O . ASP A 1 102 ? -10.922 2.161 -20.029 1.00 82.31 102 ASP A O 1
ATOM 845 N N . VAL A 1 103 ? -10.241 3.848 -21.343 1.00 81.88 103 VAL A N 1
ATOM 846 C CA . VAL A 1 103 ? -9.300 4.392 -20.363 1.00 81.88 103 VAL A CA 1
ATOM 847 C C . VAL A 1 103 ? -9.971 5.521 -19.598 1.00 81.88 103 VAL A C 1
ATOM 849 O O . VAL A 1 103 ? -10.136 6.631 -20.100 1.00 81.88 103 VAL A O 1
ATOM 852 N N . VAL A 1 104 ? -10.299 5.255 -18.336 1.00 78.31 104 VAL A N 1
ATOM 853 C CA . VAL A 1 104 ? -10.840 6.263 -17.422 1.00 78.31 104 VAL A CA 1
ATOM 854 C C . VAL A 1 104 ? -9.744 6.741 -16.477 1.00 78.31 104 VAL A C 1
ATOM 856 O O . VAL A 1 104 ? -9.168 5.968 -15.710 1.00 78.31 104 VAL A O 1
ATOM 859 N N . THR A 1 105 ? -9.468 8.045 -16.496 1.00 78.62 105 THR A N 1
ATOM 860 C CA . THR A 1 105 ? -8.527 8.656 -15.550 1.00 78.62 105 THR A CA 1
ATOM 861 C C . THR A 1 105 ? -9.265 9.078 -14.286 1.00 78.62 105 THR A C 1
ATOM 863 O O . THR A 1 105 ? -9.975 10.081 -14.271 1.00 78.62 105 THR A O 1
ATOM 866 N N . LEU A 1 106 ? -9.071 8.329 -13.201 1.00 74.94 106 LEU A N 1
ATOM 867 C CA . LEU A 1 106 ? -9.615 8.677 -11.890 1.00 74.94 106 LEU A CA 1
ATOM 868 C C . LEU A 1 106 ? -8.665 9.614 -11.134 1.00 74.94 106 LEU A C 1
ATOM 870 O O . LEU A 1 106 ? -7.447 9.412 -11.118 1.00 74.94 106 LEU A O 1
ATOM 874 N N . LYS A 1 107 ? -9.221 10.630 -10.466 1.00 78.94 107 LYS A N 1
ATOM 875 C CA . LYS A 1 107 ? -8.443 11.505 -9.580 1.00 78.94 107 LYS A CA 1
ATOM 876 C C . LYS A 1 107 ? -8.106 10.761 -8.278 1.00 78.94 107 LYS A C 1
ATOM 878 O O . LYS A 1 107 ? -8.982 10.086 -7.730 1.00 78.94 107 LYS A O 1
ATOM 883 N N . PRO A 1 108 ? -6.869 10.869 -7.758 1.00 79.25 108 PRO A N 1
ATOM 884 C CA . PRO A 1 108 ? -6.549 10.351 -6.434 1.00 79.25 108 PRO A CA 1
ATOM 885 C C . PRO A 1 108 ? -7.433 11.019 -5.376 1.00 79.25 108 PRO A C 1
ATOM 887 O O . PRO A 1 108 ? -7.492 12.245 -5.313 1.00 79.25 108 PRO A O 1
ATOM 890 N N . ASN A 1 109 ? -8.088 10.221 -4.535 1.00 86.44 109 ASN A N 1
ATOM 891 C CA . ASN A 1 109 ? -8.854 10.732 -3.403 1.00 86.44 109 ASN A CA 1
ATOM 892 C C . ASN A 1 109 ? -7.958 10.731 -2.155 1.00 86.44 109 ASN A C 1
ATOM 894 O O . ASN A 1 109 ? -7.425 9.691 -1.753 1.00 86.44 109 ASN A O 1
ATOM 898 N N . MET A 1 110 ? -7.732 11.920 -1.600 1.00 90.00 110 MET A N 1
ATOM 899 C CA . MET A 1 110 ? -6.865 12.153 -0.451 1.00 90.00 110 MET A CA 1
ATOM 900 C C . MET A 1 110 ? -7.539 13.132 0.497 1.00 90.00 110 MET A C 1
ATOM 902 O O . MET A 1 110 ? -8.092 14.135 0.053 1.00 90.00 110 MET A O 1
ATOM 906 N N . VAL A 1 111 ? -7.424 12.869 1.795 1.00 92.38 111 VAL A N 1
ATOM 907 C CA . VAL A 1 111 ? -7.944 13.745 2.845 1.00 92.38 111 VAL A CA 1
ATOM 908 C C . VAL A 1 111 ? -6.882 13.932 3.915 1.00 92.38 111 VAL A C 1
ATOM 910 O O . VAL A 1 111 ? -6.108 13.018 4.201 1.00 92.38 111 VAL A O 1
ATOM 913 N N . ASN A 1 112 ? -6.836 15.125 4.491 1.00 93.00 112 ASN A N 1
ATOM 914 C CA . ASN A 1 112 ? -6.062 15.391 5.691 1.00 93.00 112 ASN A CA 1
ATOM 915 C C . ASN A 1 112 ? -6.995 15.210 6.885 1.00 93.00 112 ASN A C 1
ATOM 917 O O . ASN A 1 112 ? -8.017 15.889 6.962 1.00 93.00 112 ASN A O 1
ATOM 921 N N . GLN A 1 113 ? -6.667 14.287 7.785 1.00 90.38 113 GLN A N 1
ATOM 922 C CA . GLN A 1 113 ? -7.503 13.985 8.943 1.00 90.38 113 GLN A CA 1
ATOM 923 C C . GLN A 1 113 ? -6.653 13.942 10.217 1.00 90.38 113 GLN A C 1
ATOM 925 O O . GLN A 1 113 ? -5.553 13.375 10.180 1.00 90.38 113 GLN A O 1
ATOM 930 N N . PRO A 1 114 ? -7.134 14.513 11.337 1.00 91.12 114 PRO A N 1
ATOM 931 C CA . PRO A 1 114 ? -6.516 14.279 12.632 1.00 91.12 114 PRO A CA 1
ATOM 932 C C . PRO A 1 114 ? -6.598 12.796 13.004 1.00 91.12 114 PRO A C 1
ATOM 934 O O . PRO A 1 114 ? -7.576 12.109 12.684 1.00 91.12 114 PRO A O 1
ATOM 937 N N . ILE A 1 115 ? -5.570 12.300 13.684 1.00 90.69 115 ILE A N 1
ATOM 938 C CA . ILE A 1 115 ? -5.549 10.936 14.215 1.00 90.69 115 ILE A CA 1
ATOM 939 C C . ILE A 1 115 ? -5.782 10.943 15.723 1.00 90.69 115 ILE A C 1
ATOM 941 O O . ILE A 1 115 ? -5.424 11.887 16.422 1.00 90.69 115 ILE A O 1
ATOM 945 N N . PHE A 1 116 ? -6.369 9.864 16.237 1.00 90.81 116 PHE A N 1
ATOM 946 C CA . PHE A 1 116 ? -6.485 9.679 17.678 1.00 90.81 116 PHE A CA 1
ATOM 947 C C . PHE A 1 116 ? -5.114 9.428 18.309 1.00 90.81 116 PHE A C 1
ATOM 949 O O . PHE A 1 116 ? -4.262 8.741 17.730 1.00 90.81 116 PHE A O 1
ATOM 956 N N . SER A 1 117 ? -4.943 9.932 19.531 1.00 91.69 117 SER A N 1
ATOM 957 C CA . SER A 1 117 ? -3.808 9.586 20.380 1.00 91.69 117 SER A CA 1
ATOM 958 C C . SER A 1 117 ? -3.694 8.068 20.543 1.00 91.69 117 SER A C 1
ATOM 960 O O . SER A 1 117 ? -4.688 7.337 20.626 1.00 91.69 117 SER A O 1
ATOM 962 N N . TRP A 1 118 ? -2.458 7.576 20.586 1.00 92.12 118 TRP A N 1
ATOM 963 C CA . TRP A 1 118 ? -2.172 6.156 20.769 1.00 92.12 118 TRP A CA 1
ATOM 964 C C . TRP A 1 118 ? -2.758 5.650 22.089 1.00 92.12 118 TRP A C 1
ATOM 966 O O . TRP A 1 118 ? -3.389 4.593 22.123 1.00 92.12 118 TRP A O 1
ATOM 976 N N . SER A 1 119 ? -2.631 6.439 23.164 1.00 89.62 119 SER A N 1
ATOM 977 C CA . SER A 1 119 ? -3.176 6.077 24.472 1.00 89.62 119 SER A CA 1
ATOM 978 C C . SER A 1 119 ? -4.687 5.892 24.445 1.00 89.62 119 SER A C 1
ATOM 980 O O . SER A 1 119 ? -5.178 4.921 25.015 1.00 89.62 119 SER A O 1
ATOM 982 N N . LYS A 1 120 ? -5.426 6.763 23.748 1.00 90.00 120 LYS A N 1
ATOM 983 C CA . LYS A 1 120 ? -6.881 6.653 23.605 1.00 90.00 120 LYS A CA 1
ATOM 984 C C . LYS A 1 120 ? -7.279 5.337 22.946 1.00 90.00 120 LYS A C 1
ATOM 986 O O . LYS A 1 120 ? -8.169 4.664 23.453 1.00 90.00 120 LYS A O 1
ATOM 991 N N . ILE A 1 121 ? -6.592 4.941 21.873 1.00 89.19 121 ILE A N 1
ATOM 992 C CA . ILE A 1 121 ? -6.869 3.681 21.170 1.00 89.19 121 ILE A CA 1
ATOM 993 C C . ILE A 1 121 ? -6.529 2.468 22.041 1.00 89.19 121 ILE A C 1
ATOM 995 O O . ILE A 1 121 ? -7.356 1.573 22.198 1.00 89.19 121 ILE A O 1
ATOM 999 N N . ILE A 1 122 ? -5.341 2.431 22.650 1.00 89.25 122 ILE A N 1
ATOM 1000 C CA . ILE A 1 122 ? -4.925 1.273 23.452 1.00 89.25 122 ILE A CA 1
ATOM 1001 C C . ILE A 1 122 ? -5.758 1.140 24.729 1.00 89.25 122 ILE A C 1
ATOM 1003 O O . ILE A 1 122 ? -6.107 0.023 25.106 1.00 89.25 122 ILE A O 1
ATOM 1007 N N . LYS A 1 123 ? -6.157 2.246 25.365 1.00 88.62 123 LYS A N 1
ATOM 1008 C CA . LYS A 1 123 ? -7.009 2.222 26.567 1.00 88.62 123 LYS A CA 1
ATOM 1009 C C . LYS A 1 123 ? -8.436 1.732 26.307 1.00 88.62 123 LYS A C 1
ATOM 1011 O O . LYS A 1 123 ? -9.108 1.300 27.238 1.00 88.62 123 LYS A O 1
ATOM 1016 N N . MET A 1 124 ? -8.904 1.737 25.055 1.00 86.44 124 MET A N 1
ATOM 1017 C CA . MET A 1 124 ? -10.157 1.053 24.702 1.00 86.44 124 MET A CA 1
ATOM 1018 C C . MET A 1 124 ? -10.043 -0.473 24.850 1.00 86.44 124 MET A C 1
ATOM 1020 O O . MET A 1 124 ? -11.060 -1.154 24.988 1.00 86.44 124 MET A O 1
ATOM 1024 N N . VAL A 1 125 ? -8.817 -1.005 24.833 1.00 84.69 125 VAL A N 1
ATOM 1025 C CA . VAL A 1 125 ? -8.514 -2.435 24.945 1.00 84.69 125 VAL A CA 1
ATOM 1026 C C . VAL A 1 125 ? -7.985 -2.791 26.335 1.00 84.69 125 VAL A C 1
ATOM 1028 O O . VAL A 1 125 ? -8.491 -3.726 26.951 1.00 84.69 125 VAL A O 1
ATOM 1031 N N . ILE A 1 126 ? -7.008 -2.037 26.842 1.00 84.06 126 ILE A N 1
ATOM 1032 C CA . ILE A 1 126 ? -6.393 -2.235 28.157 1.00 84.06 126 ILE A CA 1
ATOM 1033 C C . ILE A 1 126 ? -7.009 -1.256 29.152 1.00 84.06 126 ILE A C 1
ATOM 1035 O O . ILE A 1 126 ? -6.798 -0.048 29.056 1.00 84.06 126 ILE A O 1
ATOM 1039 N N . ARG A 1 127 ? -7.766 -1.770 30.122 1.00 77.06 127 ARG A N 1
ATOM 1040 C CA . ARG A 1 127 ? -8.527 -0.921 31.053 1.00 77.06 127 ARG A CA 1
ATOM 1041 C C . ARG A 1 127 ? -7.742 -0.503 32.289 1.00 77.06 127 ARG A C 1
ATOM 1043 O O . ARG A 1 127 ? -8.108 0.487 32.915 1.00 77.06 127 ARG A O 1
ATOM 1050 N N . THR A 1 128 ? -6.681 -1.225 32.647 1.00 83.94 128 THR A N 1
ATOM 1051 C CA . THR A 1 128 ? -5.884 -0.891 33.831 1.00 83.94 128 THR A CA 1
ATOM 1052 C C . THR A 1 128 ? -4.677 -0.030 33.458 1.00 83.94 128 THR A C 1
ATOM 1054 O O . THR A 1 128 ? -3.993 -0.263 32.460 1.00 83.94 128 THR A O 1
ATOM 1057 N N . THR A 1 129 ? -4.384 0.979 34.281 1.00 86.50 129 THR A N 1
ATOM 1058 C CA . THR A 1 129 ? -3.221 1.860 34.081 1.00 86.50 129 THR A CA 1
ATOM 1059 C C . THR A 1 129 ? -1.902 1.083 34.134 1.00 86.50 129 THR A C 1
ATOM 1061 O O . THR A 1 129 ? -0.984 1.380 33.372 1.00 86.50 129 THR A O 1
ATOM 1064 N N . GLY A 1 130 ? -1.817 0.067 35.002 1.00 86.25 130 GLY A N 1
ATOM 1065 C CA . GLY A 1 130 ? -0.630 -0.778 35.149 1.00 86.25 130 GLY A CA 1
ATOM 1066 C C . GLY A 1 130 ? -0.313 -1.578 33.885 1.00 86.25 130 GLY A C 1
ATOM 1067 O O . GLY A 1 130 ? 0.802 -1.492 33.370 1.00 86.25 130 GLY A O 1
ATOM 1068 N N . GLU A 1 131 ? -1.295 -2.296 33.333 1.00 86.19 131 GLU A N 1
ATOM 1069 C CA . GLU A 1 131 ? -1.114 -3.059 32.089 1.00 86.19 131 GLU A CA 1
ATOM 1070 C C . GLU A 1 131 ? -0.829 -2.142 30.899 1.00 86.19 131 GLU A C 1
ATOM 1072 O O . GLU A 1 131 ? 0.008 -2.467 30.058 1.00 86.19 131 GLU A O 1
ATOM 1077 N N . TYR A 1 132 ? -1.481 -0.975 30.841 1.00 89.88 132 TYR A N 1
ATOM 1078 C CA . TYR A 1 132 ? -1.248 0.003 29.781 1.00 89.88 132 TYR A CA 1
ATOM 1079 C C . TYR A 1 132 ? 0.207 0.481 29.783 1.00 89.88 132 TYR A C 1
ATOM 1081 O O . TYR A 1 132 ? 0.861 0.468 28.739 1.00 89.88 132 TYR A O 1
ATOM 1089 N N . ASN A 1 133 ? 0.733 0.859 30.952 1.00 89.81 133 ASN A N 1
ATOM 1090 C CA . ASN A 1 133 ? 2.122 1.292 31.081 1.00 89.81 133 ASN A CA 1
ATOM 1091 C C . ASN A 1 133 ? 3.089 0.150 30.743 1.00 89.81 133 ASN A C 1
ATOM 1093 O O . ASN A 1 133 ? 4.029 0.365 29.984 1.00 89.81 133 ASN A O 1
ATOM 1097 N N . LYS A 1 134 ? 2.822 -1.078 31.212 1.00 88.62 134 LYS A N 1
ATOM 1098 C CA . LYS A 1 134 ? 3.636 -2.257 30.871 1.00 88.62 134 LYS A CA 1
ATOM 1099 C C . LYS A 1 134 ? 3.678 -2.495 29.359 1.00 88.62 134 LYS A C 1
ATOM 1101 O O . LYS A 1 134 ? 4.755 -2.692 28.801 1.00 88.62 134 LYS A O 1
ATOM 1106 N N . PHE A 1 135 ? 2.529 -2.444 28.688 1.00 89.81 135 PHE A N 1
ATOM 1107 C CA . PHE A 1 135 ? 2.434 -2.618 27.238 1.00 89.81 135 PHE A CA 1
ATOM 1108 C C . PHE A 1 135 ? 3.130 -1.489 26.466 1.00 89.81 135 PHE A C 1
ATOM 1110 O O . PHE A 1 135 ? 3.843 -1.754 25.497 1.00 89.81 135 PHE A O 1
ATOM 1117 N N . LYS A 1 136 ? 2.970 -0.237 26.916 1.00 91.50 136 LYS A N 1
ATOM 1118 C CA . LYS A 1 136 ? 3.659 0.928 26.349 1.00 91.50 136 LYS A CA 1
ATOM 1119 C C . LYS A 1 136 ? 5.172 0.763 26.410 1.00 91.50 136 LYS A C 1
ATOM 1121 O O . LYS A 1 136 ? 5.821 0.905 25.380 1.00 91.50 136 LYS A O 1
ATOM 1126 N N . GLU A 1 137 ? 5.714 0.413 27.572 1.00 91.38 137 GLU A N 1
ATOM 1127 C CA . GLU A 1 137 ? 7.151 0.190 27.729 1.00 91.38 137 GLU A CA 1
ATOM 1128 C C . GLU A 1 137 ? 7.652 -0.914 26.795 1.00 91.38 137 GLU A C 1
ATOM 1130 O O . GLU A 1 137 ? 8.639 -0.713 26.094 1.00 91.38 137 GLU A O 1
ATOM 1135 N N . ILE A 1 138 ? 6.938 -2.041 26.698 1.00 90.25 138 ILE A N 1
ATOM 1136 C CA . ILE A 1 138 ? 7.296 -3.133 25.776 1.00 90.25 138 ILE A CA 1
ATOM 1137 C C . ILE A 1 138 ? 7.361 -2.635 24.326 1.00 90.25 138 ILE A C 1
ATOM 1139 O O . ILE A 1 138 ? 8.326 -2.920 23.623 1.00 90.25 138 ILE A O 1
ATOM 1143 N N . CYS A 1 139 ? 6.367 -1.863 23.882 1.00 90.75 139 CYS A N 1
ATOM 1144 C CA . CYS A 1 139 ? 6.334 -1.329 22.520 1.00 90.75 139 CYS A CA 1
ATOM 1145 C C . CYS A 1 139 ? 7.469 -0.335 22.236 1.00 90.75 139 CYS A C 1
ATOM 1147 O O . CYS A 1 139 ? 7.948 -0.273 21.108 1.00 90.75 139 CYS A O 1
ATOM 1149 N N . LEU A 1 140 ? 7.871 0.462 23.230 1.00 91.62 140 LEU A N 1
ATOM 1150 C CA . LEU A 1 140 ? 8.928 1.465 23.078 1.00 91.62 140 LEU A CA 1
ATOM 1151 C C . LEU A 1 140 ? 10.340 0.865 23.112 1.00 91.62 140 LEU A C 1
ATOM 1153 O O . LEU A 1 140 ? 11.251 1.472 22.561 1.00 91.62 140 LEU A O 1
ATOM 1157 N N . HIS A 1 141 ? 10.517 -0.317 23.709 1.00 92.00 141 HIS A N 1
ATOM 1158 C CA . HIS A 1 141 ? 11.790 -1.049 23.701 1.00 92.00 141 HIS A CA 1
ATOM 1159 C C . HIS A 1 141 ? 11.998 -1.901 22.436 1.00 92.00 141 HIS A C 1
ATOM 1161 O O . HIS A 1 141 ? 13.098 -2.402 22.213 1.00 92.00 141 HIS A O 1
ATOM 1167 N N . ASP A 1 142 ? 10.966 -2.087 21.608 1.00 91.44 142 ASP A N 1
ATOM 1168 C CA . ASP A 1 142 ? 11.085 -2.760 20.314 1.00 91.44 142 ASP A CA 1
ATOM 1169 C C . ASP A 1 142 ? 11.391 -1.733 19.213 1.00 91.44 142 ASP A C 1
ATOM 1171 O O . ASP A 1 142 ? 10.531 -0.937 18.832 1.00 91.44 142 ASP A O 1
ATOM 1175 N N . ASP A 1 143 ? 12.603 -1.778 18.655 1.00 92.44 143 ASP A N 1
ATOM 1176 C CA . ASP A 1 143 ? 13.072 -0.841 17.621 1.00 92.44 143 ASP A CA 1
ATOM 1177 C C . ASP A 1 143 ? 12.159 -0.776 16.384 1.00 92.44 143 ASP A C 1
ATOM 1179 O O . ASP A 1 143 ? 12.003 0.273 15.747 1.00 92.44 143 ASP A O 1
ATOM 1183 N N . VAL A 1 144 ? 11.556 -1.905 15.997 1.00 91.38 144 VAL A N 1
ATOM 1184 C CA . VAL A 1 144 ? 10.698 -1.989 14.810 1.00 91.38 144 VAL A CA 1
ATOM 1185 C C . VAL A 1 144 ? 9.352 -1.327 15.082 1.00 91.38 144 VAL A C 1
ATOM 1187 O O . VAL A 1 144 ? 8.805 -0.665 14.192 1.00 91.38 144 VAL A O 1
ATOM 1190 N N . ILE A 1 145 ? 8.802 -1.511 16.282 1.00 91.69 145 ILE A N 1
ATOM 1191 C CA . ILE A 1 145 ? 7.558 -0.871 16.715 1.00 91.69 145 ILE A CA 1
ATOM 1192 C C . ILE A 1 145 ? 7.792 0.619 16.955 1.00 91.69 145 ILE A C 1
ATOM 1194 O O . ILE A 1 145 ? 7.053 1.429 16.391 1.00 91.69 145 ILE A O 1
ATOM 1198 N N . LEU A 1 146 ? 8.837 0.982 17.701 1.00 92.75 146 LEU A N 1
ATOM 1199 C CA . LEU A 1 146 ? 9.217 2.362 17.991 1.00 92.75 146 LEU A CA 1
ATOM 1200 C C . LEU A 1 146 ? 9.313 3.180 16.705 1.00 92.75 146 LEU A C 1
ATOM 1202 O O . LEU A 1 146 ? 8.603 4.171 16.552 1.00 92.75 146 LEU A O 1
ATOM 1206 N N . LYS A 1 147 ? 10.069 2.698 15.714 1.00 92.62 147 LYS A N 1
ATOM 1207 C CA . LYS A 1 147 ? 10.206 3.384 14.425 1.00 92.62 147 LYS A CA 1
ATOM 1208 C C . LYS A 1 147 ? 8.871 3.602 13.708 1.00 92.62 147 LYS A C 1
ATOM 1210 O O . LYS A 1 147 ? 8.660 4.634 13.077 1.00 92.62 147 LYS A O 1
ATOM 1215 N N . LYS A 1 148 ? 7.941 2.645 13.783 1.00 92.19 148 LYS A N 1
ATOM 1216 C CA . LYS A 1 148 ? 6.597 2.821 13.204 1.00 92.19 148 LYS A CA 1
ATOM 1217 C C . LYS A 1 148 ? 5.779 3.852 13.977 1.00 92.19 148 LYS A C 1
ATOM 1219 O O . LYS A 1 148 ? 5.023 4.596 13.358 1.00 92.19 148 LYS A O 1
ATOM 1224 N N . LEU A 1 149 ? 5.905 3.892 15.302 1.00 92.88 149 LEU A N 1
ATOM 1225 C CA . LEU A 1 149 ? 5.250 4.903 16.128 1.00 92.88 149 LEU A CA 1
ATOM 1226 C C . LEU A 1 149 ? 5.797 6.296 15.811 1.00 92.88 149 LEU A C 1
ATOM 1228 O O . LEU A 1 149 ? 5.003 7.210 15.632 1.00 92.88 149 LEU A O 1
ATOM 1232 N N . GLU A 1 150 ? 7.108 6.446 15.632 1.00 92.94 150 GLU A N 1
ATOM 1233 C CA . GLU A 1 150 ? 7.730 7.691 15.162 1.00 92.94 150 GLU A CA 1
ATOM 1234 C C . GLU A 1 150 ? 7.225 8.095 13.768 1.00 92.94 150 GLU A C 1
ATOM 1236 O O . GLU A 1 150 ? 6.925 9.261 13.527 1.00 92.94 150 GLU A O 1
ATOM 1241 N N . GLU A 1 151 ? 7.068 7.144 12.841 1.00 91.38 151 GLU A N 1
ATOM 1242 C CA . GLU A 1 151 ? 6.524 7.417 11.501 1.00 91.38 151 GLU A CA 1
ATOM 1243 C C . GLU A 1 151 ? 5.060 7.900 11.522 1.00 91.38 151 GLU A C 1
ATOM 1245 O O . GLU A 1 151 ? 4.645 8.643 10.625 1.00 91.38 151 GLU A O 1
ATOM 1250 N N . ILE A 1 152 ? 4.269 7.457 12.505 1.00 91.50 152 ILE A N 1
ATOM 1251 C CA . ILE A 1 152 ? 2.838 7.774 12.632 1.00 91.50 152 ILE A CA 1
ATOM 1252 C C . ILE A 1 152 ? 2.629 9.050 13.454 1.00 91.50 152 ILE A C 1
ATOM 1254 O O . ILE A 1 152 ? 1.871 9.928 13.036 1.00 91.50 152 ILE A O 1
ATOM 1258 N N . TYR A 1 153 ? 3.289 9.141 14.607 1.00 92.31 153 TYR A N 1
ATOM 1259 C CA . TYR A 1 153 ? 3.079 10.176 15.617 1.00 92.31 153 TYR A CA 1
ATOM 1260 C C . TYR A 1 153 ? 4.163 11.271 15.605 1.00 92.31 153 TYR A C 1
ATOM 1262 O O . TYR A 1 153 ? 4.051 12.272 16.308 1.00 92.31 153 TYR A O 1
ATOM 1270 N N . GLY A 1 154 ? 5.218 11.123 14.803 1.00 90.69 154 GLY A N 1
ATOM 1271 C CA . GLY A 1 154 ? 6.368 12.025 14.840 1.00 90.69 154 GLY A CA 1
ATOM 1272 C C . GLY A 1 154 ? 7.127 11.945 16.165 1.00 90.69 154 GLY A C 1
ATOM 1273 O O . GLY A 1 154 ? 6.759 11.201 17.075 1.00 90.69 154 GLY A O 1
ATOM 1274 N N . THR A 1 155 ? 8.187 12.740 16.283 1.00 90.88 155 THR A N 1
ATOM 1275 C CA . THR A 1 155 ? 9.036 12.788 17.477 1.00 90.88 155 THR A CA 1
ATOM 1276 C C . THR A 1 155 ? 9.052 14.168 18.120 1.00 90.88 155 THR A C 1
ATOM 1278 O O . THR A 1 155 ? 8.839 15.181 17.453 1.00 90.88 155 THR A O 1
ATOM 1281 N N . ASP A 1 156 ? 9.319 14.213 19.421 1.00 87.31 156 ASP A N 1
ATOM 1282 C CA . ASP A 1 156 ? 9.671 15.440 20.129 1.00 87.31 156 ASP A CA 1
ATOM 1283 C C . ASP A 1 156 ? 11.159 15.809 19.931 1.00 87.31 156 ASP A C 1
ATOM 1285 O O . ASP A 1 156 ? 11.916 15.125 19.233 1.00 87.31 156 ASP A O 1
ATOM 1289 N N . ASN A 1 157 ? 11.594 16.895 20.576 1.00 84.44 157 ASN A N 1
ATOM 1290 C CA . ASN A 1 157 ? 12.982 17.374 20.527 1.00 84.44 157 ASN A CA 1
ATOM 1291 C C . ASN A 1 157 ? 13.998 16.372 21.108 1.00 84.44 157 ASN A C 1
ATOM 1293 O O . ASN A 1 157 ? 15.191 16.479 20.833 1.00 84.44 157 ASN A O 1
ATOM 1297 N N . LYS A 1 158 ? 13.541 15.404 21.909 1.00 83.88 158 LYS A N 1
ATOM 1298 C CA . LYS A 1 158 ? 14.348 14.338 22.513 1.00 83.88 158 LYS A CA 1
ATOM 1299 C C . LYS A 1 158 ? 14.250 13.022 21.732 1.00 83.88 158 LYS A C 1
ATOM 1301 O O . LYS A 1 158 ? 14.754 12.012 22.208 1.00 83.88 158 LYS A O 1
ATOM 1306 N N . LYS A 1 159 ? 13.655 13.042 20.531 1.00 81.62 159 LYS A N 1
ATOM 1307 C CA . LYS A 1 159 ? 13.401 11.876 19.668 1.00 81.62 159 LYS A CA 1
ATOM 1308 C C . LYS A 1 159 ? 12.423 10.850 20.254 1.00 81.62 159 LYS A C 1
ATOM 1310 O O . LYS A 1 159 ? 12.380 9.725 19.779 1.00 81.62 159 LYS A O 1
ATOM 1315 N N . ASN A 1 160 ? 11.598 11.225 21.228 1.00 85.19 160 ASN A N 1
ATOM 1316 C CA . ASN A 1 160 ? 10.545 10.340 21.720 1.00 85.19 160 ASN A CA 1
ATOM 1317 C C . ASN A 1 160 ? 9.288 10.474 20.852 1.00 85.19 160 ASN A C 1
ATOM 1319 O O . ASN A 1 160 ? 8.938 11.597 20.470 1.00 85.19 160 ASN A O 1
ATOM 1323 N N . PRO A 1 161 ? 8.564 9.381 20.561 1.00 88.88 161 PRO A N 1
ATOM 1324 C CA . PRO A 1 161 ? 7.335 9.450 19.782 1.00 88.88 161 PRO A CA 1
ATOM 1325 C C . PRO A 1 161 ? 6.247 10.251 20.517 1.00 88.88 161 PRO A C 1
ATOM 1327 O O . PRO A 1 161 ? 5.976 10.021 21.698 1.00 88.88 161 PRO A O 1
ATOM 1330 N N . ARG A 1 162 ? 5.570 11.171 19.815 1.00 91.25 162 ARG A N 1
ATOM 1331 C CA . ARG A 1 162 ? 4.513 12.037 20.386 1.00 91.25 162 ARG A CA 1
ATOM 1332 C C . ARG A 1 162 ? 3.154 11.326 20.448 1.00 91.25 162 ARG A C 1
ATOM 1334 O O . ARG A 1 162 ? 2.177 11.769 19.850 1.00 91.25 162 ARG A O 1
ATOM 1341 N N . LEU A 1 163 ? 3.100 10.215 21.179 1.00 91.31 163 LEU A N 1
ATOM 1342 C CA . LEU A 1 163 ? 1.961 9.284 21.228 1.00 91.31 163 LEU A CA 1
ATOM 1343 C C . LEU A 1 163 ? 0.615 9.921 21.618 1.00 91.31 163 LEU A C 1
ATOM 1345 O O . LEU A 1 163 ? -0.433 9.442 21.189 1.00 91.31 163 LEU A O 1
ATOM 1349 N N . ASP A 1 164 ? 0.646 10.992 22.408 1.00 88.25 164 ASP A N 1
ATOM 1350 C CA . ASP A 1 164 ? -0.543 11.655 22.958 1.00 88.25 164 ASP A CA 1
ATOM 1351 C C . ASP A 1 164 ? -0.865 12.995 22.277 1.00 88.25 164 ASP A C 1
ATOM 1353 O O . ASP A 1 164 ? -1.683 13.768 22.765 1.00 88.25 164 ASP A O 1
ATOM 1357 N N . ASN A 1 165 ? -0.231 13.282 21.137 1.00 85.38 165 ASN A N 1
ATOM 1358 C CA . ASN A 1 165 ? -0.504 14.496 20.382 1.00 85.38 165 ASN A CA 1
ATOM 1359 C C . ASN A 1 165 ? -1.708 14.315 19.442 1.00 85.38 165 ASN A C 1
ATOM 1361 O O . ASN A 1 165 ? -1.602 13.651 18.411 1.00 85.38 165 ASN A O 1
ATOM 1365 N N . GLU A 1 166 ? -2.832 14.948 19.772 1.00 81.12 166 GLU A N 1
ATOM 1366 C CA . GLU A 1 166 ? -4.057 14.913 18.956 1.00 81.12 166 GLU A CA 1
ATOM 1367 C C . GLU A 1 166 ? -4.075 15.963 17.830 1.00 81.12 166 GLU A C 1
ATOM 1369 O O . GLU A 1 166 ? -4.951 15.936 16.969 1.00 81.12 166 GLU A O 1
ATOM 1374 N N . GLU A 1 167 ? -3.076 16.849 17.766 1.00 87.25 167 GLU A N 1
ATOM 1375 C CA . GLU A 1 167 ? -2.928 17.833 16.681 1.00 87.25 167 GLU A CA 1
ATOM 1376 C C . GLU A 1 167 ? -2.313 17.224 15.411 1.00 87.25 167 GLU A C 1
ATOM 1378 O O . GLU A 1 167 ? -2.131 17.903 14.398 1.00 87.25 167 GLU A O 1
ATOM 1383 N N . ILE A 1 168 ? -1.944 15.940 15.447 1.00 87.44 168 ILE A N 1
ATOM 1384 C CA . ILE A 1 168 ? -1.312 15.274 14.311 1.00 87.44 168 ILE A CA 1
ATOM 1385 C C . ILE A 1 168 ? -2.338 15.068 13.212 1.00 87.44 168 ILE A C 1
ATOM 1387 O O . ILE A 1 168 ? -3.255 14.255 13.323 1.00 87.44 168 ILE A O 1
ATOM 1391 N N . VAL A 1 169 ? -2.109 15.754 12.100 1.00 91.19 169 VAL A N 1
ATOM 1392 C CA . VAL A 1 169 ? -2.868 15.578 10.870 1.00 91.19 169 VAL A CA 1
ATOM 1393 C C . VAL A 1 169 ? -2.097 14.663 9.931 1.00 91.19 169 VAL A C 1
ATOM 1395 O O . VAL A 1 169 ? -0.955 14.938 9.557 1.00 91.19 169 VAL A O 1
ATOM 1398 N N . GLN A 1 170 ? -2.737 13.576 9.508 1.00 90.56 170 GLN A N 1
ATOM 1399 C CA . GLN A 1 170 ? -2.188 12.684 8.499 1.00 90.56 170 GLN A CA 1
ATOM 1400 C C . GLN A 1 170 ? -2.888 12.862 7.160 1.00 90.56 170 GLN A C 1
ATOM 1402 O O . GLN A 1 170 ? -4.112 12.943 7.070 1.00 90.56 170 GLN A O 1
ATOM 1407 N N . ARG A 1 171 ? -2.085 12.849 6.093 1.00 91.62 171 ARG A N 1
ATOM 1408 C CA . ARG A 1 171 ? -2.584 12.725 4.727 1.00 91.62 171 ARG A CA 1
ATOM 1409 C C . ARG A 1 171 ? -2.914 11.266 4.450 1.00 91.62 171 ARG A C 1
ATOM 1411 O O . ARG A 1 171 ? -2.011 10.440 4.280 1.00 91.62 171 ARG A O 1
ATOM 1418 N N . LEU A 1 172 ? -4.200 10.972 4.392 1.00 92.25 172 LEU A N 1
ATOM 1419 C CA . LEU A 1 172 ? -4.738 9.669 4.047 1.00 92.25 172 LEU A CA 1
ATOM 1420 C C . LEU A 1 172 ? -4.985 9.593 2.533 1.00 92.25 172 LEU A C 1
ATOM 1422 O O . LEU A 1 172 ? -5.132 10.613 1.852 1.00 92.25 172 LEU A O 1
ATOM 1426 N N . CYS A 1 173 ? -5.033 8.381 1.991 1.00 91.75 173 CYS A N 1
ATOM 1427 C CA . CYS A 1 173 ? -5.305 8.124 0.585 1.00 91.75 173 CYS A CA 1
ATOM 1428 C C . CYS A 1 173 ? -6.238 6.925 0.375 1.00 91.75 173 CYS A C 1
ATOM 1430 O O . CYS A 1 173 ? -6.106 5.866 0.995 1.00 91.75 173 CYS A O 1
ATOM 1432 N N . LEU A 1 174 ? -7.172 7.094 -0.560 1.00 92.50 174 LEU A N 1
ATOM 1433 C CA . LEU A 1 174 ? -7.998 6.015 -1.074 1.00 92.50 174 LEU A CA 1
ATOM 1434 C C . LEU A 1 174 ? -7.154 5.187 -2.040 1.00 92.50 174 LEU A C 1
ATOM 1436 O O . LEU A 1 174 ? -6.561 5.707 -2.988 1.00 92.50 174 LEU A O 1
ATOM 1440 N N . HIS A 1 175 ? -7.081 3.888 -1.790 1.00 92.50 175 HIS A N 1
ATOM 1441 C CA . HIS A 1 175 ? -6.381 2.976 -2.684 1.00 92.50 175 HIS A CA 1
ATOM 1442 C C . HIS A 1 175 ? -7.131 2.829 -4.018 1.00 92.50 175 HIS A C 1
ATOM 1444 O O . HIS A 1 175 ? -8.352 2.977 -4.076 1.00 92.50 175 HIS A O 1
ATOM 1450 N N . ALA A 1 176 ? -6.407 2.526 -5.097 1.00 88.88 176 ALA A N 1
ATOM 1451 C CA . ALA A 1 176 ? -6.975 2.474 -6.446 1.00 88.88 176 ALA A CA 1
ATOM 1452 C C . ALA A 1 176 ? -8.104 1.436 -6.569 1.00 88.88 176 ALA A C 1
ATOM 1454 O O . ALA A 1 176 ? -9.138 1.721 -7.167 1.00 88.88 176 ALA A O 1
ATOM 1455 N N . GLU A 1 177 ? -7.934 0.275 -5.930 1.00 91.69 177 GLU A N 1
ATOM 1456 C CA . GLU A 1 177 ? -8.940 -0.786 -5.834 1.00 91.69 177 GLU A CA 1
ATOM 1457 C C . GLU A 1 177 ? -10.263 -0.260 -5.289 1.00 91.69 177 GLU A C 1
ATOM 1459 O O . GLU A 1 177 ? -11.333 -0.610 -5.777 1.00 91.69 177 GLU A O 1
ATOM 1464 N N . MET A 1 178 ? -10.177 0.582 -4.261 1.00 93.81 178 MET A N 1
ATOM 1465 C CA . MET A 1 178 ? -11.340 1.123 -3.581 1.00 93.81 178 MET A CA 1
ATOM 1466 C C . MET A 1 178 ? -12.058 2.161 -4.433 1.00 93.81 178 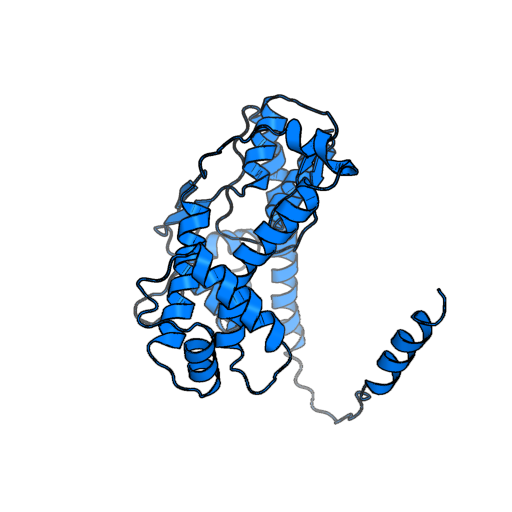MET A C 1
ATOM 1468 O O . MET A 1 178 ? -13.277 2.200 -4.416 1.00 93.81 178 MET A O 1
ATOM 1472 N N . ASN A 1 179 ? -11.323 2.950 -5.218 1.00 89.94 179 ASN A N 1
ATOM 1473 C CA . ASN A 1 179 ? -11.920 3.926 -6.128 1.00 89.94 179 ASN A CA 1
ATOM 1474 C C . ASN A 1 179 ? -12.764 3.236 -7.220 1.00 89.94 179 ASN A C 1
ATOM 1476 O O . ASN A 1 179 ? -13.898 3.627 -7.480 1.00 89.94 179 ASN A O 1
ATOM 1480 N N . ILE A 1 180 ? -12.243 2.145 -7.799 1.00 90.00 180 ILE A N 1
ATOM 1481 C CA . ILE A 1 180 ? -12.983 1.311 -8.763 1.00 90.00 180 ILE A CA 1
ATOM 1482 C C . ILE A 1 180 ? -14.205 0.678 -8.091 1.00 90.00 180 ILE A C 1
ATOM 1484 O O . ILE A 1 180 ? -15.311 0.709 -8.630 1.00 90.00 180 ILE A O 1
ATOM 1488 N N . LEU A 1 181 ? -14.007 0.113 -6.901 1.00 92.88 181 LEU A N 1
ATOM 1489 C CA . LEU A 1 181 ? -15.055 -0.598 -6.187 1.00 92.88 181 LEU A CA 1
ATOM 1490 C C . LEU A 1 181 ? -16.191 0.325 -5.720 1.00 92.88 181 LEU A C 1
ATOM 1492 O O . LEU A 1 181 ? -17.349 -0.069 -5.816 1.00 92.88 181 LEU A O 1
ATOM 1496 N N . THR A 1 182 ? -15.892 1.554 -5.292 1.00 93.06 182 THR A N 1
ATOM 1497 C CA . THR A 1 182 ? -16.911 2.572 -4.996 1.00 93.06 182 THR A CA 1
ATOM 1498 C C . THR A 1 182 ? -17.840 2.774 -6.187 1.00 93.06 182 THR A C 1
ATOM 1500 O O . THR A 1 182 ? -19.053 2.731 -6.017 1.00 93.06 182 THR A O 1
ATOM 1503 N N . ASN A 1 183 ? -17.295 2.912 -7.400 1.00 90.19 183 ASN A N 1
ATOM 1504 C CA . ASN A 1 183 ? -18.114 3.092 -8.596 1.00 90.19 183 ASN A CA 1
ATOM 1505 C C . ASN A 1 183 ? -19.019 1.876 -8.878 1.00 90.19 183 ASN A C 1
ATOM 1507 O O . ASN A 1 183 ? -20.190 2.049 -9.201 1.00 90.19 183 ASN A O 1
ATOM 1511 N N . ILE A 1 184 ? -18.510 0.651 -8.707 1.00 92.50 184 ILE A N 1
ATOM 1512 C CA . ILE A 1 184 ? -19.300 -0.587 -8.868 1.00 92.50 184 ILE A CA 1
ATOM 1513 C C . ILE A 1 184 ? -20.459 -0.630 -7.859 1.00 92.50 184 ILE A C 1
ATOM 1515 O O . ILE A 1 184 ? -21.599 -0.915 -8.229 1.00 92.50 184 ILE A O 1
ATOM 1519 N N . ILE A 1 185 ? -20.174 -0.322 -6.590 1.00 94.94 185 ILE A N 1
ATOM 1520 C CA . ILE A 1 185 ? -21.170 -0.324 -5.510 1.00 94.94 185 ILE A CA 1
ATOM 1521 C C . ILE A 1 185 ? -22.227 0.759 -5.741 1.00 94.94 185 ILE A C 1
ATOM 1523 O O . ILE A 1 185 ? -23.420 0.484 -5.629 1.00 94.94 185 ILE A O 1
ATOM 1527 N N . ASP A 1 186 ? -21.815 1.970 -6.114 1.00 94.44 186 ASP A N 1
ATOM 1528 C CA . ASP A 1 186 ? -22.722 3.094 -6.365 1.00 94.44 186 ASP A CA 1
ATOM 1529 C C . ASP A 1 186 ? -23.661 2.841 -7.549 1.00 94.44 186 ASP A C 1
ATOM 1531 O O . ASP A 1 186 ? -24.803 3.302 -7.544 1.00 94.44 186 ASP A O 1
ATOM 1535 N N . GLN A 1 187 ? -23.196 2.093 -8.551 1.00 93.31 187 GLN A N 1
ATOM 1536 C CA . GLN A 1 187 ? -24.009 1.639 -9.681 1.00 93.31 187 GLN A CA 1
ATOM 1537 C C . GLN A 1 187 ? -24.850 0.397 -9.351 1.00 93.31 187 GLN A C 1
ATOM 1539 O O . GLN A 1 187 ? -25.682 -0.008 -10.161 1.00 93.31 187 GLN A O 1
ATOM 1544 N N . LYS A 1 188 ? -24.653 -0.208 -8.170 1.00 94.50 188 LYS A N 1
ATOM 1545 C CA . LYS A 1 188 ? -25.245 -1.492 -7.761 1.00 94.50 188 LYS A CA 1
ATOM 1546 C C . LYS A 1 188 ? -24.972 -2.612 -8.771 1.00 94.50 188 LYS A C 1
ATOM 1548 O O . LYS A 1 188 ? -25.784 -3.525 -8.925 1.00 94.50 188 LYS A O 1
ATOM 1553 N N . ASP A 1 189 ? -23.830 -2.550 -9.454 1.00 93.12 189 ASP A N 1
ATOM 1554 C CA . ASP A 1 189 ? -23.460 -3.539 -10.458 1.00 93.12 189 ASP A CA 1
ATOM 1555 C C . ASP A 1 189 ? -22.987 -4.823 -9.771 1.00 93.12 189 ASP A C 1
ATOM 1557 O O . ASP A 1 189 ? -21.926 -4.876 -9.149 1.00 93.12 189 ASP A O 1
ATOM 1561 N N . LYS A 1 190 ? -23.808 -5.870 -9.865 1.00 94.12 190 LYS A N 1
ATOM 1562 C CA . LYS A 1 190 ? -23.522 -7.187 -9.283 1.00 94.12 190 LYS A CA 1
ATOM 1563 C C . LYS A 1 190 ? -22.917 -8.167 -10.282 1.00 94.12 190 LYS A C 1
ATOM 1565 O O . LYS A 1 190 ? -22.740 -9.333 -9.936 1.00 94.12 190 LYS A O 1
ATOM 1570 N N . ARG A 1 191 ? -22.612 -7.747 -11.513 1.00 95.62 191 ARG A N 1
ATOM 1571 C CA . ARG A 1 191 ? -21.965 -8.634 -12.486 1.00 95.62 191 ARG A CA 1
ATOM 1572 C C . ARG A 1 191 ? -20.600 -9.101 -11.963 1.00 95.62 191 ARG A C 1
ATOM 1574 O O . ARG A 1 191 ? -19.981 -8.415 -11.148 1.00 95.62 191 ARG A O 1
ATOM 1581 N N . PRO A 1 192 ? -20.104 -10.260 -12.426 1.00 95.81 192 PRO A N 1
ATOM 1582 C CA . PRO A 1 192 ? -18.742 -10.683 -12.137 1.00 95.81 192 PRO A CA 1
ATOM 1583 C C . PRO A 1 192 ? -17.724 -9.650 -12.633 1.00 95.81 192 PRO A C 1
ATOM 1585 O O . PRO A 1 192 ? -17.652 -9.372 -13.829 1.00 95.81 192 PRO A O 1
ATOM 1588 N N . VAL A 1 193 ? -16.920 -9.103 -11.721 1.00 93.94 193 VAL A N 1
ATOM 1589 C CA . VAL A 1 193 ? -15.860 -8.137 -12.039 1.00 93.94 193 VAL A CA 1
ATOM 1590 C C . VAL A 1 193 ? -14.528 -8.638 -11.506 1.00 93.94 193 VAL A C 1
ATOM 1592 O O . VAL A 1 193 ? -14.410 -8.997 -10.335 1.00 93.94 193 VAL A O 1
ATOM 1595 N N . PHE A 1 194 ? -13.499 -8.610 -12.351 1.00 92.62 194 PHE A N 1
ATOM 1596 C CA . PHE A 1 194 ? -12.120 -8.856 -11.942 1.00 92.62 194 PHE A CA 1
ATOM 1597 C C . PHE A 1 194 ? -11.342 -7.538 -11.862 1.00 92.62 194 PHE A C 1
ATOM 1599 O O . PHE A 1 194 ? -11.138 -6.862 -12.868 1.00 92.62 194 PHE A O 1
ATOM 1606 N N . ILE A 1 195 ? -10.877 -7.179 -10.665 1.00 91.00 195 ILE A N 1
ATOM 1607 C CA . ILE A 1 195 ? -10.048 -5.998 -10.417 1.00 91.00 195 ILE A CA 1
ATOM 1608 C C . ILE A 1 195 ? -8.572 -6.408 -10.483 1.00 91.00 195 ILE A C 1
ATOM 1610 O O . ILE A 1 195 ? -8.002 -6.958 -9.533 1.00 91.00 195 ILE A O 1
ATOM 1614 N N . ALA A 1 196 ? -7.938 -6.107 -11.614 1.00 87.44 196 ALA A N 1
ATOM 1615 C CA . ALA A 1 196 ? -6.500 -6.246 -11.789 1.00 87.44 196 ALA A CA 1
ATOM 1616 C C . ALA A 1 196 ? -5.778 -4.981 -11.301 1.00 87.44 196 ALA A C 1
ATOM 1618 O O . ALA A 1 196 ? -6.016 -3.883 -11.799 1.00 87.44 196 ALA A O 1
ATOM 1619 N N . VAL A 1 197 ? -4.861 -5.132 -10.344 1.00 84.31 197 VAL A N 1
ATOM 1620 C CA . VAL A 1 197 ? -4.047 -4.026 -9.819 1.00 84.31 197 VAL A CA 1
ATOM 1621 C C . VAL A 1 197 ? -2.555 -4.310 -9.887 1.00 84.31 197 VAL A C 1
ATOM 1623 O O . VAL A 1 197 ? -2.107 -5.446 -9.740 1.00 84.31 197 VAL A O 1
ATOM 1626 N N . SER A 1 198 ? -1.772 -3.240 -10.071 1.00 78.38 198 SER A N 1
ATOM 1627 C CA . SER A 1 198 ? -0.303 -3.280 -10.195 1.00 78.38 198 SER A CA 1
ATOM 1628 C C . SER A 1 198 ? 0.427 -3.747 -8.928 1.00 78.38 198 SER A C 1
ATOM 1630 O O . SER A 1 198 ? 1.621 -4.056 -8.963 1.00 78.38 198 SER A O 1
ATOM 1632 N N . LYS A 1 199 ? -0.273 -3.787 -7.792 1.00 82.38 199 LYS A N 1
ATOM 1633 C CA . LYS A 1 199 ? 0.174 -4.383 -6.535 1.00 82.38 199 LYS A CA 1
ATOM 1634 C C . LYS A 1 199 ? -0.990 -5.131 -5.918 1.00 82.38 199 LYS A C 1
ATOM 1636 O O . LYS A 1 199 ? -2.110 -4.654 -6.001 1.00 82.38 199 LYS A O 1
ATOM 1641 N N . TYR A 1 200 ? -0.704 -6.246 -5.256 1.00 90.25 200 TYR A N 1
ATOM 1642 C CA . TYR A 1 200 ? -1.714 -6.952 -4.475 1.00 90.25 200 TYR A CA 1
ATOM 1643 C C . TYR A 1 200 ? -2.378 -6.038 -3.448 1.00 90.25 200 TYR A C 1
ATOM 1645 O O . TYR A 1 200 ? -1.735 -5.138 -2.906 1.00 90.25 200 TYR A O 1
ATOM 1653 N N . CYS A 1 201 ? -3.645 -6.313 -3.158 1.00 92.06 201 CYS A N 1
ATOM 1654 C CA . CYS A 1 201 ? -4.440 -5.524 -2.238 1.00 92.06 201 CYS A CA 1
ATOM 1655 C C . CYS A 1 201 ? -3.812 -5.497 -0.840 1.00 92.06 201 CYS A C 1
ATOM 1657 O O . CYS A 1 201 ? -3.230 -6.482 -0.359 1.00 92.06 201 CYS A O 1
ATOM 1659 N N . CYS A 1 202 ? -3.985 -4.368 -0.154 1.00 94.81 202 CYS A N 1
ATOM 1660 C CA . CYS A 1 202 ? -3.670 -4.284 1.263 1.00 94.81 202 CYS A CA 1
ATOM 1661 C C . CYS A 1 202 ? -4.708 -5.018 2.119 1.00 94.81 202 CYS A C 1
ATOM 1663 O O . CYS A 1 202 ? -5.771 -5.414 1.637 1.00 94.81 202 CYS A O 1
ATOM 1665 N N . TYR A 1 203 ? -4.410 -5.163 3.411 1.00 95.75 203 TYR A N 1
ATOM 1666 C CA . TYR A 1 203 ? -5.300 -5.839 4.352 1.00 95.75 203 TYR A CA 1
ATOM 1667 C C . TYR A 1 203 ? -6.701 -5.206 4.406 1.00 95.75 203 TYR A C 1
ATOM 1669 O O . TYR A 1 203 ? -7.699 -5.912 4.294 1.00 95.75 203 TYR A O 1
ATOM 1677 N N . LEU A 1 204 ? -6.781 -3.873 4.487 1.00 96.75 204 LEU A N 1
ATOM 1678 C CA . LEU A 1 204 ? -8.058 -3.150 4.564 1.00 96.75 204 LEU A CA 1
ATOM 1679 C C . LEU A 1 204 ? -8.853 -3.231 3.255 1.00 96.75 204 LEU A C 1
ATOM 1681 O O . LEU A 1 204 ? -10.057 -3.464 3.286 1.00 96.75 204 LEU A O 1
ATOM 1685 N N . CYS A 1 205 ? -8.179 -3.150 2.102 1.00 96.12 205 CYS A N 1
ATOM 1686 C CA . CYS A 1 205 ? -8.817 -3.364 0.798 1.00 96.12 205 CYS A CA 1
ATOM 1687 C C . CYS A 1 205 ? -9.404 -4.777 0.692 1.00 96.12 205 CYS A C 1
ATOM 1689 O O . CYS A 1 205 ? -10.530 -4.944 0.236 1.00 96.12 205 CYS A O 1
ATOM 1691 N N . LYS A 1 206 ? -8.666 -5.795 1.156 1.00 95.94 206 LYS A N 1
ATOM 1692 C CA . LYS A 1 206 ? -9.148 -7.180 1.204 1.00 95.94 206 LYS A CA 1
ATOM 1693 C C . LYS A 1 206 ? -10.392 -7.313 2.082 1.00 95.94 206 LYS A C 1
ATOM 1695 O O . LYS A 1 206 ? -11.339 -7.974 1.666 1.00 95.94 206 LYS A O 1
ATOM 1700 N N . LEU A 1 207 ? -10.395 -6.726 3.282 1.00 97.06 207 LEU A N 1
ATOM 1701 C CA . LEU A 1 207 ? -11.560 -6.783 4.171 1.00 97.06 207 LEU A CA 1
ATOM 1702 C C . LEU A 1 207 ? -12.781 -6.113 3.543 1.00 97.06 207 LEU A C 1
ATOM 1704 O O . LEU A 1 207 ? -13.868 -6.681 3.594 1.00 97.06 207 LEU A O 1
ATOM 1708 N N . TYR A 1 208 ? -12.598 -4.957 2.905 1.00 97.44 208 TYR A N 1
ATOM 1709 C CA . TYR A 1 208 ? -13.686 -4.252 2.236 1.00 97.44 208 TYR A CA 1
ATOM 1710 C C . TYR A 1 208 ? -14.235 -5.043 1.034 1.00 97.44 208 TYR A C 1
ATOM 1712 O O . TYR A 1 208 ? -15.447 -5.192 0.900 1.00 97.44 208 TYR A O 1
ATOM 1720 N N . ILE A 1 209 ? -13.366 -5.640 0.206 1.00 96.44 209 ILE A N 1
ATOM 1721 C CA . ILE A 1 209 ? -13.783 -6.541 -0.886 1.00 96.44 209 ILE A CA 1
ATOM 1722 C C . ILE A 1 209 ? -14.554 -7.743 -0.329 1.00 96.44 209 ILE A C 1
ATOM 1724 O O . ILE A 1 209 ? -15.622 -8.070 -0.838 1.00 96.44 209 ILE A O 1
ATOM 1728 N N . LYS A 1 210 ? -14.059 -8.372 0.746 1.00 96.62 210 LYS A N 1
ATOM 1729 C CA . LYS A 1 210 ? -14.745 -9.492 1.407 1.00 96.62 210 LYS A CA 1
ATOM 1730 C C . LYS A 1 210 ? -16.123 -9.082 1.929 1.00 96.62 210 LYS A C 1
ATOM 1732 O O . LYS A 1 210 ? -17.084 -9.831 1.792 1.00 96.62 210 LYS A O 1
ATOM 1737 N N . PHE A 1 211 ? -16.231 -7.894 2.513 1.00 97.69 211 PHE A N 1
ATOM 1738 C CA . PHE A 1 211 ? -17.511 -7.354 2.949 1.00 97.69 211 PHE A CA 1
ATOM 1739 C C . PHE A 1 211 ? -18.475 -7.162 1.768 1.00 97.69 211 PHE A C 1
ATOM 1741 O O . PHE A 1 211 ? -19.617 -7.611 1.839 1.00 97.69 211 PHE A O 1
ATOM 1748 N N . ALA A 1 212 ? -18.013 -6.572 0.662 1.00 97.06 212 ALA A N 1
ATOM 1749 C CA . ALA A 1 212 ? -18.822 -6.415 -0.545 1.00 97.06 212 ALA A CA 1
ATOM 1750 C C . ALA A 1 212 ? -19.292 -7.772 -1.102 1.00 97.06 212 ALA A C 1
ATOM 1752 O O . ALA A 1 212 ? -20.468 -7.933 -1.426 1.00 97.06 212 ALA A O 1
ATOM 1753 N N . GLN A 1 213 ? -18.415 -8.780 -1.123 1.00 97.00 213 GLN A N 1
ATOM 1754 C CA . GLN A 1 213 ? -18.773 -10.152 -1.499 1.00 97.00 213 GLN A CA 1
ATOM 1755 C C . GLN A 1 213 ? -19.883 -10.725 -0.609 1.00 97.00 213 GLN A C 1
ATOM 1757 O O . GLN A 1 213 ? -20.862 -11.264 -1.120 1.00 97.00 213 GLN A O 1
ATOM 1762 N N . ASN A 1 214 ? -19.799 -10.528 0.710 1.00 96.94 214 ASN A N 1
ATOM 1763 C CA . ASN A 1 214 ? -20.841 -10.959 1.650 1.00 96.94 214 ASN A CA 1
ATOM 1764 C C . ASN A 1 214 ? -22.189 -10.246 1.432 1.00 96.94 214 ASN A C 1
ATOM 1766 O O . ASN A 1 214 ? -23.230 -10.770 1.818 1.00 96.94 214 ASN A O 1
ATOM 1770 N N . LYS A 1 215 ? -22.187 -9.058 0.816 1.00 96.56 215 LYS A N 1
ATOM 1771 C CA . LYS A 1 215 ? -23.398 -8.321 0.417 1.00 96.56 215 LYS A CA 1
ATOM 1772 C C . LYS A 1 215 ? -23.884 -8.688 -1.000 1.00 96.56 215 LYS A C 1
ATOM 1774 O O . LYS A 1 215 ? -24.818 -8.068 -1.510 1.00 96.56 215 LYS A O 1
ATOM 1779 N N . GLY A 1 216 ? -23.288 -9.708 -1.623 1.00 96.31 216 GLY A N 1
ATOM 1780 C CA . GLY A 1 216 ? -23.720 -10.283 -2.899 1.00 96.31 216 GLY A CA 1
ATOM 1781 C C . GLY A 1 216 ? -23.067 -9.679 -4.145 1.00 96.31 216 GLY A C 1
ATOM 1782 O O . GLY A 1 216 ? -23.611 -9.837 -5.233 1.00 96.31 216 GLY A O 1
ATOM 1783 N N . TYR A 1 217 ? -21.941 -8.971 -4.011 1.00 97.50 217 TYR A N 1
ATOM 1784 C CA . TYR A 1 217 ? -21.162 -8.505 -5.164 1.00 97.50 217 TYR A CA 1
ATOM 1785 C C . TYR A 1 217 ? -20.146 -9.563 -5.618 1.00 97.50 217 TYR A C 1
ATOM 1787 O O . TYR A 1 217 ? -19.373 -10.087 -4.817 1.00 97.50 217 TYR A O 1
ATOM 1795 N N . HIS A 1 218 ? -20.078 -9.837 -6.921 1.00 96.50 218 HIS A N 1
ATOM 1796 C CA . HIS A 1 218 ? -19.174 -10.841 -7.491 1.00 96.50 218 HIS A CA 1
ATOM 1797 C C . HIS A 1 218 ? -17.822 -10.231 -7.896 1.00 96.50 218 HIS A C 1
ATOM 1799 O O . HIS A 1 218 ? -17.490 -10.130 -9.075 1.00 96.50 218 HIS A O 1
ATOM 1805 N N . ILE A 1 219 ? -17.036 -9.800 -6.906 1.00 95.88 219 ILE A N 1
ATOM 1806 C CA . ILE A 1 219 ? -15.749 -9.120 -7.127 1.00 95.88 219 ILE A CA 1
ATOM 1807 C C . ILE A 1 219 ? -14.588 -10.090 -6.926 1.00 95.88 219 ILE A C 1
ATOM 1809 O O . ILE A 1 219 ? -14.480 -10.730 -5.882 1.00 95.88 219 ILE A O 1
ATOM 1813 N N . PHE A 1 220 ? -13.666 -10.131 -7.878 1.00 94.06 220 PHE A N 1
ATOM 1814 C CA . PHE A 1 220 ? -12.414 -10.880 -7.813 1.00 94.06 220 PHE A CA 1
ATOM 1815 C C . PHE A 1 220 ? -11.233 -9.908 -7.866 1.00 94.06 220 PHE A C 1
ATOM 1817 O O . PHE A 1 220 ? -11.330 -8.850 -8.484 1.00 94.06 220 PHE A O 1
ATOM 1824 N N . SER A 1 221 ? -10.108 -10.239 -7.231 1.00 92.31 221 SER A N 1
ATOM 1825 C CA . SER A 1 221 ? -8.895 -9.414 -7.292 1.00 92.31 221 SER A CA 1
ATOM 1826 C C . SER A 1 221 ? -7.643 -10.254 -7.519 1.00 92.31 221 SER A C 1
ATOM 1828 O O . SER A 1 221 ? -7.626 -11.456 -7.252 1.00 92.31 221 SER A O 1
ATOM 1830 N N . SER A 1 222 ? -6.573 -9.611 -7.995 1.00 87.06 222 SER A N 1
ATOM 1831 C CA . SER A 1 222 ? -5.292 -10.267 -8.303 1.00 87.06 222 SER A CA 1
ATOM 1832 C C . SER A 1 222 ? -4.557 -10.854 -7.088 1.00 87.06 222 SER A C 1
ATOM 1834 O O . SER A 1 222 ? -3.560 -11.550 -7.262 1.00 87.06 222 SER A O 1
ATOM 1836 N N . GLY A 1 223 ? -5.028 -10.597 -5.863 1.00 89.56 223 GLY A N 1
ATOM 1837 C CA . GLY A 1 223 ? -4.484 -11.163 -4.630 1.00 89.56 223 GLY A CA 1
A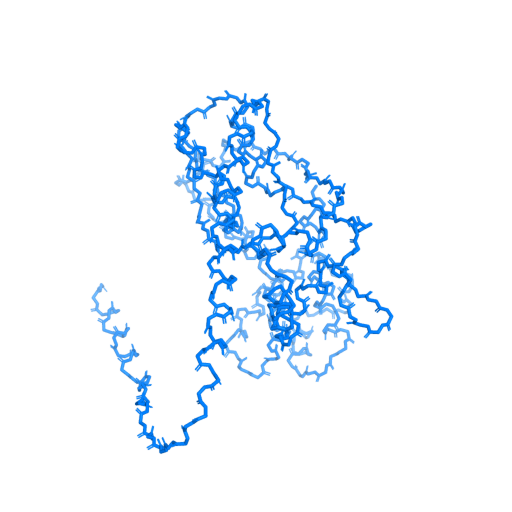TOM 1838 C C . GLY A 1 223 ? -4.281 -10.128 -3.525 1.00 89.56 223 GLY A C 1
ATOM 1839 O O . GLY A 1 223 ? -4.613 -8.953 -3.664 1.00 89.56 223 GLY A O 1
ATOM 1840 N N . THR A 1 224 ? -3.711 -10.569 -2.403 1.00 90.94 224 THR A N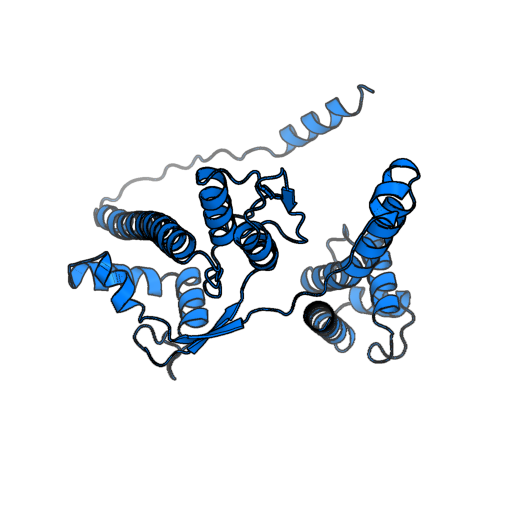 1
ATOM 1841 C CA . THR A 1 224 ? -3.436 -9.738 -1.219 1.00 90.94 224 THR A CA 1
ATOM 1842 C C . THR A 1 224 ? -2.003 -9.943 -0.738 1.00 90.94 224 THR A C 1
ATOM 1844 O O . THR A 1 224 ? -1.506 -11.066 -0.715 1.00 90.94 224 THR A O 1
ATOM 1847 N N . HIS A 1 225 ? -1.344 -8.869 -0.298 1.00 90.44 225 HIS A N 1
ATOM 1848 C CA . HIS A 1 225 ? -0.074 -8.968 0.433 1.00 90.44 225 HIS A CA 1
ATOM 1849 C C . HIS A 1 225 ? -0.261 -8.817 1.955 1.00 90.44 225 HIS A C 1
ATOM 1851 O O . HIS A 1 225 ? 0.725 -8.743 2.683 1.00 90.44 225 HIS A O 1
ATOM 1857 N N . ASN A 1 226 ? -1.507 -8.680 2.430 1.00 88.88 226 ASN A N 1
ATOM 1858 C CA . ASN A 1 226 ? -1.907 -8.608 3.844 1.00 88.88 226 ASN A CA 1
ATOM 1859 C C . ASN A 1 226 ? -1.166 -7.556 4.700 1.00 88.88 226 ASN A C 1
ATOM 1861 O O . ASN A 1 226 ? -1.086 -7.705 5.913 1.00 88.88 226 ASN A O 1
ATOM 1865 N N . LYS A 1 227 ? -0.642 -6.472 4.107 1.00 91.62 227 LYS A N 1
ATOM 1866 C CA . LYS A 1 227 ? -0.037 -5.381 4.898 1.00 91.62 227 LYS A CA 1
ATOM 1867 C C . LYS A 1 227 ? -1.114 -4.383 5.281 1.00 91.62 227 LYS A C 1
ATOM 1869 O O . LYS A 1 227 ? -1.952 -4.039 4.444 1.00 91.62 227 LYS A O 1
ATOM 1874 N N . LEU A 1 228 ? -1.045 -3.905 6.514 1.00 91.56 228 LEU A N 1
ATOM 1875 C CA . LEU A 1 228 ? -1.864 -2.817 7.024 1.00 91.56 228 LEU A CA 1
ATOM 1876 C C . LEU A 1 228 ? -1.183 -1.478 6.713 1.00 91.56 228 LEU A C 1
ATOM 1878 O O . LEU A 1 228 ? 0.024 -1.336 6.911 1.00 91.56 228 LEU A O 1
ATOM 1882 N N . TYR A 1 229 ? -1.945 -0.508 6.211 1.00 90.56 229 TYR A N 1
ATOM 1883 C CA . TYR A 1 229 ? -1.459 0.846 5.953 1.00 90.56 229 TYR A CA 1
ATOM 1884 C C . TYR A 1 229 ? -2.238 1.827 6.820 1.00 90.56 229 TYR A C 1
ATOM 1886 O O . TYR A 1 229 ? -3.457 1.899 6.707 1.00 90.56 229 TYR A O 1
ATOM 1894 N N . HIS A 1 230 ? -1.528 2.597 7.645 1.00 89.81 230 HIS A N 1
ATOM 1895 C CA . HIS A 1 230 ? -2.133 3.586 8.543 1.00 89.81 230 HIS A CA 1
ATOM 1896 C C . HIS A 1 230 ? -2.723 4.798 7.798 1.00 89.81 230 HIS A C 1
ATOM 1898 O O . HIS A 1 230 ? -3.554 5.503 8.348 1.00 89.81 230 HIS A O 1
ATOM 1904 N N . ARG A 1 231 ? -2.339 5.017 6.531 1.00 92.06 231 ARG A N 1
ATOM 1905 C CA . ARG A 1 231 ? -2.813 6.138 5.695 1.00 92.06 231 ARG A CA 1
ATOM 1906 C C . ARG A 1 231 ? -3.986 5.778 4.779 1.00 92.06 231 ARG A C 1
ATOM 1908 O O . ARG A 1 231 ? -4.147 6.395 3.735 1.00 92.06 231 ARG A O 1
ATOM 1915 N N . TRP A 1 232 ? -4.750 4.739 5.100 1.00 94.00 232 TRP A N 1
ATOM 1916 C CA . TRP A 1 232 ? -5.846 4.262 4.252 1.00 94.00 232 TRP A CA 1
ATOM 1917 C C . TRP A 1 232 ? -7.159 4.996 4.555 1.00 94.00 232 TRP A C 1
ATOM 1919 O O . TRP A 1 232 ? -7.464 5.250 5.717 1.00 94.00 232 TRP A O 1
ATOM 1929 N N . ILE A 1 233 ? -7.945 5.304 3.519 1.00 93.12 233 ILE A N 1
ATOM 1930 C CA . ILE A 1 233 ? -9.275 5.928 3.638 1.00 93.12 233 ILE A CA 1
ATOM 1931 C C . ILE A 1 233 ? -10.378 4.889 3.413 1.00 93.12 233 ILE A C 1
ATOM 1933 O O . ILE A 1 233 ? -10.309 4.121 2.450 1.00 93.12 233 ILE A O 1
ATOM 1937 N N . LEU A 1 234 ? -11.421 4.924 4.254 1.00 93.56 234 LEU A N 1
ATOM 1938 C CA . LEU A 1 234 ? -12.658 4.172 4.026 1.00 93.56 234 LEU A CA 1
ATOM 1939 C C . LEU A 1 234 ? -13.373 4.693 2.767 1.00 93.56 234 LEU A C 1
ATOM 1941 O O . LEU A 1 234 ? -13.621 5.896 2.687 1.00 93.56 234 LEU A O 1
ATOM 1945 N N . PRO A 1 235 ? -13.755 3.825 1.814 1.00 94.06 235 PRO A N 1
ATOM 1946 C CA . PRO A 1 235 ? -14.420 4.259 0.593 1.00 94.06 235 PRO A CA 1
ATOM 1947 C C . PRO A 1 235 ? -15.748 4.956 0.898 1.00 94.06 235 PRO A C 1
ATOM 1949 O O . PRO A 1 235 ? -16.524 4.494 1.739 1.00 94.06 235 PRO A O 1
ATOM 1952 N N . ASP A 1 236 ? -15.995 6.069 0.211 1.00 91.25 236 ASP A N 1
ATOM 1953 C CA . ASP A 1 236 ? -17.218 6.852 0.356 1.00 91.25 236 ASP A CA 1
ATOM 1954 C C . ASP A 1 236 ? -18.219 6.442 -0.723 1.00 91.25 236 ASP A C 1
ATOM 1956 O O . ASP A 1 236 ? -18.016 6.735 -1.897 1.00 91.25 236 ASP A O 1
ATOM 1960 N N . THR A 1 237 ? -19.245 5.690 -0.331 1.00 92.88 237 THR A N 1
ATOM 1961 C CA . THR A 1 237 ? -20.303 5.193 -1.221 1.00 92.88 237 THR A CA 1
ATOM 1962 C C . THR A 1 237 ? -21.584 5.987 -1.010 1.00 92.88 237 THR A C 1
ATOM 1964 O O . THR A 1 237 ? -21.882 6.395 0.113 1.00 92.88 237 THR A O 1
ATOM 1967 N N . LYS A 1 238 ? -22.397 6.133 -2.061 1.00 94.81 238 LYS A N 1
ATOM 1968 C CA . LYS A 1 238 ? -23.729 6.766 -1.989 1.00 94.81 238 LYS A CA 1
ATOM 1969 C C . LYS A 1 238 ? -24.663 6.048 -1.015 1.00 94.81 238 LYS A C 1
ATOM 1971 O O . LYS A 1 238 ? -25.524 6.672 -0.403 1.00 94.81 238 LYS A O 1
ATOM 1976 N N . ASP A 1 239 ? -24.494 4.736 -0.869 1.00 94.25 239 ASP A N 1
ATOM 1977 C CA . ASP A 1 239 ? -25.185 3.947 0.146 1.00 94.25 239 ASP A CA 1
ATOM 1978 C C . ASP A 1 239 ? -24.492 4.116 1.511 1.00 94.25 239 ASP A C 1
ATOM 1980 O O . ASP A 1 239 ? -23.466 3.493 1.806 1.00 94.25 239 ASP A O 1
ATOM 1984 N N . ILE A 1 240 ? -25.067 4.985 2.345 1.00 95.06 240 ILE A N 1
ATOM 1985 C CA . ILE A 1 240 ? -24.578 5.282 3.699 1.00 95.06 240 ILE A CA 1
ATOM 1986 C C . ILE A 1 240 ? -24.663 4.042 4.599 1.00 95.06 240 ILE A C 1
ATOM 1988 O O . ILE A 1 240 ? -23.782 3.818 5.432 1.00 95.06 240 ILE A O 1
ATOM 1992 N N . THR A 1 241 ? -25.693 3.211 4.429 1.00 96.38 241 THR A N 1
ATOM 1993 C CA . THR A 1 241 ? -25.860 1.983 5.213 1.00 96.38 241 THR A CA 1
ATOM 1994 C C . THR A 1 241 ? -24.758 0.989 4.871 1.00 96.38 241 THR A C 1
ATOM 1996 O O . THR A 1 241 ? -24.130 0.441 5.776 1.00 96.38 241 THR A O 1
ATOM 1999 N N . PHE A 1 242 ? -24.447 0.819 3.583 1.00 96.12 242 PHE A N 1
ATOM 2000 C CA . PHE A 1 242 ? -23.328 -0.010 3.137 1.00 96.12 242 PHE A CA 1
ATOM 2001 C C . PHE A 1 242 ? -22.003 0.463 3.742 1.00 96.12 242 PHE A C 1
ATOM 2003 O O . PHE A 1 242 ? -21.262 -0.344 4.306 1.00 96.12 242 PHE A O 1
ATOM 2010 N N . LYS A 1 243 ? -21.723 1.771 3.676 1.00 95.94 243 LYS A N 1
ATOM 2011 C CA . LYS A 1 243 ? -20.513 2.375 4.254 1.00 95.94 243 LYS A CA 1
ATOM 2012 C C . LYS A 1 243 ? -20.411 2.120 5.759 1.00 95.94 243 LYS A C 1
ATOM 2014 O O . LYS A 1 243 ? -19.358 1.700 6.241 1.00 95.94 243 LYS A O 1
ATOM 2019 N N . ASN A 1 244 ? -21.497 2.345 6.496 1.00 96.94 244 ASN A N 1
ATOM 2020 C CA . ASN A 1 244 ? -21.535 2.173 7.947 1.00 96.94 244 ASN A CA 1
ATOM 2021 C C . ASN A 1 244 ? -21.368 0.707 8.362 1.00 96.94 244 ASN A C 1
ATOM 2023 O O . ASN A 1 244 ? -20.621 0.411 9.295 1.00 96.94 244 ASN A O 1
ATOM 2027 N N . ASP A 1 245 ? -22.017 -0.220 7.659 1.00 97.69 245 ASP A N 1
ATOM 2028 C CA . ASP A 1 245 ? -21.859 -1.654 7.900 1.00 97.69 245 ASP A CA 1
ATOM 2029 C C . ASP A 1 245 ? -20.434 -2.128 7.576 1.00 97.69 245 ASP A C 1
ATOM 2031 O O . ASP A 1 245 ? -19.854 -2.902 8.340 1.00 97.69 245 ASP A O 1
ATOM 2035 N N . ALA A 1 246 ? -19.843 -1.637 6.480 1.00 97.38 246 ALA A N 1
ATOM 2036 C CA . ALA A 1 246 ? -18.464 -1.945 6.110 1.00 97.38 246 ALA A CA 1
ATOM 2037 C C . ALA A 1 246 ? -17.481 -1.457 7.180 1.00 97.38 246 ALA A C 1
ATOM 2039 O O . ALA A 1 246 ? -16.563 -2.185 7.562 1.00 97.38 246 ALA A O 1
ATOM 2040 N N . LEU A 1 247 ? -17.692 -0.244 7.702 1.00 97.00 247 LEU A N 1
ATOM 2041 C CA . LEU A 1 247 ? -16.883 0.314 8.781 1.00 97.00 247 LEU A CA 1
ATOM 2042 C C . LEU A 1 247 ? -16.968 -0.545 10.045 1.00 97.00 247 LEU A C 1
ATOM 2044 O O . LEU A 1 247 ? -15.932 -0.917 10.593 1.00 97.00 247 LEU A O 1
ATOM 2048 N N . LYS A 1 248 ? -18.182 -0.916 10.474 1.00 97.44 248 LYS A N 1
ATOM 2049 C CA . LYS A 1 248 ? -18.386 -1.806 11.631 1.00 97.44 248 LYS A CA 1
ATOM 2050 C C . LYS A 1 248 ? -17.678 -3.146 11.439 1.00 97.44 248 LYS A C 1
ATOM 2052 O O . LYS A 1 248 ? -16.999 -3.613 12.350 1.00 97.44 248 LYS A O 1
ATOM 2057 N N . PHE A 1 249 ? -17.799 -3.740 10.252 1.00 97.69 249 PHE A N 1
ATOM 2058 C CA . PHE A 1 249 ? -17.146 -5.003 9.914 1.00 97.69 249 PHE A CA 1
ATOM 2059 C C . PHE A 1 249 ? -15.616 -4.911 10.008 1.00 97.69 249 PHE A C 1
ATOM 2061 O O . PHE A 1 249 ? -14.978 -5.785 10.594 1.00 97.69 249 PHE A O 1
ATOM 2068 N N . ILE A 1 250 ? -15.025 -3.844 9.462 1.00 96.62 250 ILE A N 1
ATOM 2069 C CA . ILE A 1 250 ? -13.572 -3.631 9.483 1.00 96.62 250 ILE A CA 1
ATOM 2070 C C . ILE A 1 250 ? -13.076 -3.351 10.906 1.00 96.62 250 ILE A C 1
ATOM 2072 O O . ILE A 1 250 ? -12.094 -3.961 11.324 1.00 96.62 250 ILE A O 1
ATOM 2076 N N . ILE A 1 251 ? -13.751 -2.474 11.659 1.00 94.50 251 ILE A N 1
ATOM 2077 C CA . ILE A 1 251 ? -13.384 -2.157 13.048 1.00 94.50 251 ILE A CA 1
ATOM 2078 C C . ILE A 1 251 ? -13.423 -3.415 13.913 1.00 94.50 251 ILE A C 1
ATOM 2080 O O . ILE A 1 251 ? -12.461 -3.679 14.624 1.00 94.50 251 ILE A O 1
ATOM 2084 N N . ALA A 1 252 ? -14.472 -4.235 13.808 1.00 94.38 252 ALA A N 1
ATOM 2085 C CA . ALA A 1 252 ? -14.581 -5.459 14.599 1.00 94.38 252 ALA A CA 1
ATOM 2086 C C . ALA A 1 252 ? -13.388 -6.413 14.379 1.00 94.38 252 ALA A C 1
ATOM 2088 O O . ALA A 1 252 ? -12.898 -7.033 15.328 1.00 94.38 252 ALA A O 1
ATOM 2089 N N . ASP A 1 253 ? -12.902 -6.525 13.137 1.00 94.75 253 ASP A N 1
ATOM 2090 C CA . ASP A 1 253 ? -11.746 -7.364 12.814 1.00 94.75 253 ASP A CA 1
ATOM 2091 C C . ASP A 1 253 ? -10.419 -6.744 13.280 1.00 94.75 253 ASP A C 1
ATOM 2093 O O . ASP A 1 253 ? -9.577 -7.455 13.832 1.00 94.75 253 ASP A O 1
ATOM 2097 N N . LEU A 1 254 ? -10.252 -5.424 13.140 1.00 93.00 254 LEU A N 1
ATOM 2098 C CA . LEU A 1 254 ? -9.080 -4.714 13.660 1.00 93.00 254 LEU A CA 1
ATOM 2099 C C . LEU A 1 254 ? -9.006 -4.798 15.186 1.00 93.00 254 LEU A C 1
ATOM 2101 O O . LEU A 1 254 ? -7.955 -5.133 15.723 1.00 93.00 254 LEU A O 1
ATOM 2105 N N . ASP A 1 255 ? -10.121 -4.591 15.879 1.00 91.19 255 ASP A N 1
ATOM 2106 C CA . ASP A 1 255 ? -10.210 -4.713 17.331 1.00 91.19 255 ASP A CA 1
ATOM 2107 C C . ASP A 1 255 ? -9.842 -6.123 17.805 1.00 91.19 255 ASP A C 1
ATOM 2109 O O . ASP A 1 255 ? -9.185 -6.295 18.832 1.00 91.19 255 ASP A O 1
ATOM 2113 N N . ARG A 1 256 ? -10.252 -7.153 17.054 1.00 91.50 256 ARG A N 1
ATOM 2114 C CA . ARG A 1 256 ? -9.865 -8.544 17.321 1.00 91.50 256 ARG A CA 1
ATOM 2115 C C . ARG A 1 256 ? -8.354 -8.738 17.198 1.00 91.50 256 ARG A C 1
ATOM 2117 O O . ARG A 1 256 ? -7.777 -9.421 18.041 1.00 91.50 256 ARG A O 1
ATOM 2124 N N . ILE A 1 257 ? -7.724 -8.154 16.176 1.00 90.38 257 ILE A N 1
ATOM 2125 C CA . ILE A 1 257 ? -6.265 -8.197 16.006 1.00 90.38 257 ILE A CA 1
ATOM 2126 C C . ILE A 1 257 ? -5.582 -7.468 17.162 1.00 90.38 257 ILE A C 1
ATOM 2128 O O . ILE A 1 257 ? -4.736 -8.064 17.817 1.00 90.38 257 ILE A O 1
ATOM 2132 N N . ILE A 1 258 ? -5.986 -6.231 17.464 1.00 88.56 258 ILE A N 1
ATOM 2133 C CA . ILE A 1 258 ? -5.379 -5.431 18.537 1.00 88.56 258 ILE A CA 1
ATOM 2134 C C . ILE A 1 258 ? -5.482 -6.171 19.872 1.00 88.56 258 ILE A C 1
ATOM 2136 O O . ILE A 1 258 ? -4.475 -6.316 20.556 1.00 88.56 258 ILE A O 1
ATOM 2140 N N . ARG A 1 259 ? -6.661 -6.707 20.220 1.00 88.25 259 ARG A N 1
ATOM 2141 C CA . ARG A 1 259 ? -6.843 -7.517 21.436 1.00 88.25 259 ARG A CA 1
ATOM 2142 C C . ARG A 1 259 ? -5.881 -8.700 21.489 1.00 88.25 259 ARG A C 1
ATOM 2144 O O . ARG A 1 259 ? -5.261 -8.925 22.522 1.00 88.25 259 ARG A O 1
ATOM 2151 N N . LYS A 1 260 ? -5.748 -9.443 20.389 1.00 87.31 260 LYS A N 1
ATOM 2152 C CA . LYS A 1 260 ? -4.863 -10.610 20.326 1.00 87.31 260 LYS A CA 1
ATOM 2153 C C . LYS A 1 260 ? -3.396 -10.222 20.524 1.00 87.31 260 LYS A C 1
ATOM 2155 O O . LYS A 1 260 ? -2.719 -10.862 21.318 1.00 87.31 260 LYS A O 1
ATOM 2160 N N . GLU A 1 261 ? -2.927 -9.192 19.827 1.00 84.88 261 GLU A N 1
ATOM 2161 C CA . GLU A 1 261 ? -1.535 -8.729 19.916 1.00 84.88 261 GLU A CA 1
ATOM 2162 C C . GLU A 1 261 ? -1.223 -8.176 21.313 1.00 84.88 261 GLU A C 1
ATOM 2164 O O . GLU A 1 261 ? -0.198 -8.510 21.900 1.00 84.88 261 GLU A O 1
ATOM 2169 N N . VAL A 1 262 ? -2.139 -7.392 21.892 1.00 82.75 262 VAL A N 1
ATOM 2170 C CA . VAL A 1 262 ? -2.005 -6.872 23.260 1.00 82.75 262 VAL A CA 1
ATOM 2171 C C . VAL A 1 262 ? -1.862 -8.010 24.271 1.00 82.75 262 VAL A C 1
ATOM 2173 O O . VAL A 1 262 ? -0.916 -7.999 25.054 1.00 82.75 262 VAL A O 1
ATOM 2176 N N . VAL A 1 263 ? -2.755 -9.006 24.231 1.00 78.88 263 VAL A N 1
ATOM 2177 C CA . VAL A 1 263 ? -2.696 -10.167 25.136 1.00 78.88 263 VAL A CA 1
ATOM 2178 C C . VAL A 1 263 ? -1.377 -10.919 24.965 1.00 78.88 263 VAL A C 1
ATOM 2180 O O . VAL A 1 263 ? -0.696 -11.184 25.948 1.00 78.88 263 VAL A O 1
ATOM 2183 N N . GLN A 1 264 ? -0.955 -11.183 23.725 1.00 79.25 264 GLN A N 1
ATOM 2184 C CA . GLN A 1 264 ? 0.312 -11.869 23.456 1.00 79.25 264 GLN A CA 1
ATOM 2185 C C . GLN A 1 264 ? 1.520 -11.122 24.036 1.00 79.25 264 GLN A C 1
ATOM 2187 O O . GLN A 1 264 ? 2.366 -11.740 24.678 1.00 79.25 264 GLN A O 1
ATOM 2192 N N . HIS A 1 265 ? 1.597 -9.803 23.859 1.00 74.00 265 HIS A N 1
ATOM 2193 C CA . HIS A 1 265 ? 2.708 -9.009 24.383 1.00 74.00 265 HIS A CA 1
ATOM 2194 C C . HIS A 1 265 ? 2.717 -8.914 25.916 1.00 74.00 265 HIS A C 1
ATOM 2196 O O . HIS A 1 265 ? 3.793 -8.869 26.514 1.00 74.00 265 HIS A O 1
ATOM 2202 N N . VAL A 1 266 ? 1.548 -8.906 26.563 1.00 68.69 266 VAL A N 1
ATOM 2203 C CA . VAL A 1 266 ? 1.449 -8.915 28.032 1.00 68.69 266 VAL A CA 1
ATOM 2204 C C . VAL A 1 266 ? 1.815 -10.295 28.602 1.00 68.69 266 VAL A C 1
ATOM 2206 O O . VAL A 1 266 ? 2.599 -10.369 29.555 1.00 68.69 266 VAL A O 1
ATOM 2209 N N . ASP A 1 267 ? 1.334 -11.377 27.983 1.00 65.94 267 ASP A N 1
ATOM 2210 C CA . ASP A 1 267 ? 1.532 -12.762 28.436 1.00 65.94 267 ASP A CA 1
ATOM 2211 C C . ASP A 1 267 ? 2.971 -13.264 28.253 1.00 65.94 267 ASP A C 1
ATOM 2213 O O . ASP A 1 267 ? 3.491 -13.962 29.126 1.00 65.94 267 ASP A O 1
ATOM 2217 N N . ILE A 1 268 ? 3.644 -12.904 27.149 1.00 58.56 268 ILE A N 1
ATOM 2218 C CA . ILE A 1 268 ? 5.042 -13.306 26.890 1.00 58.56 268 ILE A CA 1
ATOM 2219 C C . ILE A 1 268 ? 5.953 -12.878 28.045 1.00 58.56 268 ILE A C 1
ATOM 2221 O O . ILE A 1 268 ? 6.856 -13.620 28.421 1.00 58.56 268 ILE A O 1
ATOM 2225 N N . ARG A 1 269 ? 5.688 -11.719 28.659 1.00 50.00 269 ARG A N 1
ATOM 2226 C CA . ARG A 1 269 ? 6.490 -11.230 29.784 1.00 50.00 269 ARG A CA 1
ATOM 2227 C C . ARG A 1 269 ? 6.025 -11.772 31.136 1.00 50.00 269 ARG A C 1
ATOM 2229 O O . ARG A 1 269 ? 6.865 -11.943 32.001 1.00 50.00 269 ARG A O 1
ATOM 2236 N N . ALA A 1 270 ? 4.741 -12.102 31.316 1.00 48.50 270 ALA A N 1
ATOM 2237 C CA . ALA A 1 270 ? 4.267 -12.783 32.532 1.00 48.50 270 ALA A CA 1
ATOM 2238 C C . ALA A 1 270 ? 4.898 -14.179 32.714 1.00 48.50 270 ALA A C 1
ATOM 2240 O O . ALA A 1 270 ? 5.024 -14.663 33.833 1.00 48.50 270 ALA A O 1
ATOM 2241 N N . ARG A 1 271 ? 5.336 -14.813 31.619 1.00 42.84 271 ARG A N 1
ATOM 2242 C CA . ARG A 1 271 ? 6.119 -16.061 31.642 1.00 42.84 271 ARG A CA 1
ATOM 2243 C C . ARG A 1 271 ? 7.622 -15.857 31.841 1.00 42.84 271 ARG A C 1
ATOM 2245 O O . ARG A 1 271 ? 8.336 -16.839 31.979 1.00 42.84 271 ARG A O 1
ATOM 2252 N N . SER A 1 272 ? 8.102 -14.615 31.811 1.00 41.94 272 SER A N 1
ATOM 2253 C CA . SER A 1 272 ? 9.532 -14.294 31.855 1.00 41.94 272 SER A CA 1
ATOM 2254 C C . SER A 1 272 ? 10.026 -13.908 33.254 1.00 41.94 272 SER A C 1
ATOM 2256 O O . SER A 1 272 ? 11.201 -13.584 33.388 1.00 41.94 272 SER A O 1
ATOM 2258 N N . ASP A 1 273 ? 9.151 -13.967 34.266 1.00 39.66 273 ASP A N 1
ATOM 2259 C CA . ASP A 1 273 ? 9.458 -13.652 35.670 1.00 39.66 273 ASP A CA 1
ATOM 2260 C C . ASP A 1 273 ? 9.765 -14.915 36.514 1.00 39.66 273 ASP A C 1
ATOM 2262 O O . ASP A 1 273 ? 9.885 -14.836 37.734 1.00 39.66 273 ASP A O 1
ATOM 2266 N N . SER A 1 274 ? 9.905 -16.095 35.896 1.00 40.88 274 SER A N 1
ATOM 2267 C CA . SER A 1 274 ? 10.458 -17.276 36.569 1.00 40.88 274 SER A CA 1
ATOM 2268 C C . SER A 1 274 ? 11.970 -17.325 36.363 1.00 40.88 274 SER A C 1
ATOM 2270 O O . SER A 1 274 ? 12.452 -17.879 35.372 1.00 40.88 274 SER A O 1
ATOM 2272 N N . GLU A 1 275 ? 12.710 -16.743 37.306 1.00 40.47 275 GLU A N 1
ATOM 2273 C CA . GLU A 1 275 ? 14.104 -17.111 37.540 1.00 40.47 275 GLU A CA 1
ATOM 2274 C C . GLU A 1 275 ? 14.160 -18.595 37.918 1.00 40.47 275 GLU A C 1
ATOM 2276 O O . GLU A 1 275 ? 13.569 -19.044 38.899 1.00 40.47 275 GLU A O 1
ATOM 2281 N N . GLY A 1 276 ? 14.855 -19.360 37.087 1.00 30.20 276 GLY A N 1
ATOM 2282 C CA . GLY A 1 276 ? 15.160 -20.762 37.292 1.00 30.20 276 GLY A CA 1
ATOM 2283 C C . GLY A 1 276 ? 16.272 -21.130 36.329 1.00 30.20 276 GLY A C 1
ATOM 2284 O O . GLY A 1 276 ? 16.015 -21.467 35.175 1.00 30.20 276 GLY A O 1
ATOM 2285 N N . GLU A 1 277 ? 17.513 -20.995 36.787 1.00 30.86 277 GLU A N 1
ATOM 2286 C CA . GLU A 1 277 ? 18.665 -21.597 36.128 1.00 30.86 277 GLU A CA 1
ATOM 2287 C C . GLU A 1 277 ? 18.413 -23.100 35.936 1.00 30.86 277 GLU A C 1
ATOM 2289 O O . GLU A 1 277 ? 18.111 -23.815 36.890 1.00 30.86 277 GLU A O 1
ATOM 2294 N N . SER A 1 278 ? 18.550 -23.601 34.711 1.00 32.50 278 SER A N 1
ATOM 2295 C CA . SER A 1 278 ? 19.485 -24.695 34.422 1.00 32.50 278 SER A CA 1
ATOM 2296 C C . SER A 1 278 ? 19.463 -25.120 32.951 1.00 32.50 278 SER A C 1
ATOM 2298 O O . SER A 1 278 ? 18.426 -25.318 32.327 1.00 32.50 278 SER A O 1
ATOM 2300 N N . GLU A 1 279 ? 20.696 -25.289 32.480 1.00 28.02 279 GLU A N 1
ATOM 2301 C CA . GLU A 1 279 ? 21.196 -26.295 31.545 1.00 28.02 279 GLU A CA 1
ATOM 2302 C C . GLU A 1 279 ? 20.928 -26.178 30.036 1.00 28.02 279 GLU A C 1
ATOM 2304 O O . GLU A 1 279 ? 19.846 -26.387 29.491 1.00 28.02 279 GLU A O 1
ATOM 2309 N N . ASN A 1 280 ? 22.057 -25.934 29.362 1.00 35.56 280 ASN A N 1
ATOM 2310 C CA . ASN A 1 280 ? 22.387 -26.309 27.997 1.00 35.56 280 ASN A CA 1
ATOM 2311 C C . ASN A 1 280 ? 21.586 -27.503 27.463 1.00 35.56 280 ASN A C 1
ATOM 2313 O O . ASN A 1 280 ? 21.699 -28.626 27.951 1.00 35.56 280 ASN A O 1
ATOM 2317 N N . SER A 1 281 ? 20.945 -27.294 26.317 1.00 30.05 281 SER A N 1
ATOM 2318 C CA . SER A 1 281 ? 20.866 -28.341 25.304 1.00 30.05 281 SER A CA 1
ATOM 2319 C C . SER A 1 281 ? 21.104 -27.741 23.922 1.00 30.05 281 SER A C 1
ATOM 2321 O O . SER A 1 281 ? 20.222 -27.187 23.266 1.00 30.05 281 SER A O 1
ATOM 2323 N N . ASP A 1 282 ? 22.349 -27.878 23.473 1.00 33.69 282 ASP A N 1
ATOM 2324 C CA . ASP A 1 282 ? 22.663 -27.970 22.058 1.00 33.69 282 ASP A CA 1
ATOM 2325 C C . ASP A 1 282 ? 21.831 -29.103 21.447 1.00 33.69 282 ASP A C 1
ATOM 2327 O O . ASP A 1 282 ? 21.976 -30.262 21.835 1.00 33.69 282 ASP A O 1
ATOM 2331 N N . ASN A 1 283 ? 20.947 -28.767 20.503 1.00 32.66 283 ASN A N 1
ATOM 2332 C CA . ASN A 1 283 ? 20.731 -29.509 19.254 1.00 32.66 283 ASN A CA 1
ATOM 2333 C C . ASN A 1 283 ? 19.509 -28.969 18.496 1.00 32.66 283 ASN A C 1
ATOM 2335 O O . ASN A 1 283 ? 18.408 -29.517 18.566 1.00 32.66 283 ASN A O 1
ATOM 2339 N N . ALA A 1 284 ? 19.725 -27.954 17.657 1.00 29.98 284 ALA A N 1
ATOM 2340 C CA . ALA A 1 284 ? 18.839 -27.675 16.531 1.00 29.98 284 ALA A CA 1
ATOM 2341 C C . ALA A 1 284 ? 19.569 -28.032 15.233 1.00 29.98 284 ALA A C 1
ATOM 2343 O O . ALA A 1 284 ? 20.467 -27.336 14.765 1.00 29.98 284 ALA A O 1
ATOM 2344 N N . LYS A 1 285 ? 19.175 -29.185 14.694 1.00 31.62 285 LYS A N 1
ATOM 2345 C CA . LYS A 1 285 ? 19.657 -29.800 13.460 1.00 31.62 285 LYS A CA 1
ATOM 2346 C C . LYS A 1 285 ? 19.717 -28.790 12.311 1.00 31.62 285 LYS A C 1
ATOM 2348 O O . LYS A 1 285 ? 18.701 -28.239 11.890 1.00 31.62 285 LYS A O 1
ATOM 2353 N N . HIS A 1 286 ? 20.922 -28.638 11.773 1.00 30.67 286 HIS A N 1
ATOM 2354 C CA . HIS A 1 286 ? 21.214 -28.037 10.480 1.00 30.67 286 HIS A CA 1
ATOM 2355 C C . HIS A 1 286 ? 20.345 -28.703 9.399 1.00 30.67 286 HIS A C 1
ATOM 2357 O O . HIS A 1 286 ? 20.456 -29.905 9.151 1.00 30.67 286 HIS A O 1
ATOM 2363 N N . VAL A 1 287 ? 19.465 -27.935 8.754 1.00 32.31 287 VAL A N 1
ATOM 2364 C CA . VAL A 1 287 ? 18.764 -28.396 7.552 1.00 32.31 287 VAL A CA 1
ATOM 2365 C C . VAL A 1 287 ? 19.723 -28.234 6.378 1.00 32.31 287 VAL A C 1
ATOM 2367 O O . VAL A 1 287 ? 20.090 -27.127 5.989 1.00 32.31 287 VAL A O 1
ATOM 2370 N N . ASP A 1 288 ? 20.165 -29.374 5.863 1.00 35.44 288 ASP A N 1
ATOM 2371 C CA . ASP A 1 288 ? 21.076 -29.510 4.735 1.00 35.44 288 ASP A CA 1
ATOM 2372 C C . ASP A 1 288 ? 20.390 -29.073 3.425 1.00 35.44 288 ASP A C 1
ATOM 2374 O O . ASP A 1 288 ? 19.483 -29.732 2.902 1.00 35.44 288 ASP A O 1
ATOM 2378 N N . HIS A 1 289 ? 20.822 -27.925 2.899 1.00 33.66 289 HIS A N 1
ATOM 2379 C CA . HIS A 1 289 ? 20.308 -27.314 1.673 1.00 33.66 289 HIS A CA 1
ATOM 2380 C C . HIS A 1 289 ? 20.629 -28.121 0.397 1.00 33.66 289 HIS A C 1
ATOM 2382 O O . HIS A 1 289 ? 20.070 -27.821 -0.657 1.00 33.66 289 HIS A O 1
ATOM 2388 N N . ALA A 1 290 ? 21.422 -29.198 0.471 1.00 37.12 290 ALA A N 1
ATOM 2389 C CA . ALA A 1 290 ? 21.735 -30.049 -0.681 1.00 37.12 290 ALA A CA 1
ATOM 2390 C C . ALA A 1 290 ? 20.573 -30.967 -1.129 1.00 37.12 290 ALA A C 1
ATOM 2392 O O . ALA A 1 290 ? 20.533 -31.410 -2.280 1.00 37.12 290 ALA A O 1
ATOM 2393 N N . LYS A 1 291 ? 19.584 -31.246 -0.264 1.00 35.84 291 LYS A N 1
ATOM 2394 C CA . LYS A 1 291 ? 18.449 -32.135 -0.605 1.00 35.84 291 LYS A CA 1
ATOM 2395 C C . LYS A 1 291 ? 17.307 -31.452 -1.365 1.00 35.84 291 LYS A C 1
ATOM 2397 O O . LYS A 1 291 ? 16.506 -32.145 -1.991 1.00 35.84 291 LYS A O 1
ATOM 2402 N N . VAL A 1 292 ? 17.238 -30.120 -1.368 1.00 36.78 292 VAL A N 1
ATOM 2403 C CA . VAL A 1 292 ? 16.176 -29.374 -2.072 1.00 36.78 292 VAL A CA 1
ATOM 2404 C C . VAL A 1 292 ? 16.507 -29.190 -3.562 1.00 36.78 292 VAL A C 1
ATOM 2406 O O . VAL A 1 292 ? 15.609 -29.247 -4.403 1.00 36.78 292 VAL A O 1
ATOM 2409 N N . ASP A 1 293 ? 17.791 -29.113 -3.920 1.00 34.56 293 ASP A N 1
ATOM 2410 C CA . ASP A 1 293 ? 18.221 -28.894 -5.308 1.00 34.56 293 ASP A CA 1
ATOM 2411 C C . ASP A 1 293 ? 18.071 -30.131 -6.217 1.00 34.56 293 ASP A C 1
ATOM 2413 O O . ASP A 1 293 ? 17.840 -29.998 -7.424 1.00 34.56 293 ASP A O 1
ATOM 2417 N N . ASN A 1 294 ? 18.095 -31.348 -5.659 1.00 36.62 294 ASN A N 1
ATOM 2418 C CA . ASN A 1 294 ? 17.883 -32.583 -6.432 1.00 36.62 294 ASN A CA 1
ATOM 2419 C C . ASN A 1 294 ? 16.400 -32.879 -6.739 1.00 36.62 294 ASN A C 1
ATOM 2421 O O . ASN A 1 294 ? 16.088 -33.572 -7.712 1.00 36.62 294 ASN A O 1
ATOM 2425 N N . LEU A 1 295 ? 15.462 -32.293 -5.989 1.00 33.91 295 LEU A N 1
ATOM 2426 C CA . LEU A 1 295 ? 14.024 -32.412 -6.267 1.00 33.91 295 LEU A CA 1
ATOM 2427 C C . LEU A 1 295 ? 13.574 -31.520 -7.436 1.00 33.91 295 LEU A C 1
ATOM 2429 O O . LEU A 1 295 ? 12.630 -31.867 -8.148 1.00 33.91 295 LEU A O 1
ATOM 2433 N N . ILE A 1 296 ? 14.284 -30.418 -7.697 1.00 37.47 296 ILE A N 1
ATOM 2434 C CA . ILE A 1 296 ? 13.962 -29.483 -8.788 1.00 37.47 296 ILE A CA 1
ATOM 2435 C C . ILE A 1 296 ? 14.507 -29.984 -10.137 1.00 37.47 296 ILE A C 1
ATOM 2437 O O . ILE A 1 296 ? 13.834 -29.851 -11.160 1.00 37.47 296 ILE A O 1
ATOM 2441 N N . LYS A 1 297 ? 15.660 -30.667 -10.155 1.00 40.47 297 LYS A N 1
ATOM 2442 C CA . LYS A 1 297 ? 16.255 -31.213 -11.393 1.00 40.47 297 LYS A CA 1
ATOM 2443 C C . LYS A 1 297 ? 15.511 -32.427 -11.968 1.00 40.47 297 LYS A C 1
ATOM 2445 O O . LYS A 1 297 ? 15.578 -32.675 -13.169 1.00 40.47 297 LYS A O 1
ATOM 2450 N N . THR A 1 298 ? 14.736 -33.146 -11.155 1.00 39.94 298 THR A N 1
ATOM 2451 C CA . THR A 1 298 ? 14.041 -34.375 -11.590 1.00 39.94 298 THR A CA 1
ATOM 2452 C C . THR A 1 298 ? 12.694 -34.095 -12.285 1.00 39.94 298 THR A C 1
ATOM 2454 O O . THR A 1 298 ? 12.161 -34.954 -12.983 1.00 39.94 298 THR A O 1
ATOM 2457 N N . ARG A 1 299 ? 12.157 -32.866 -12.191 1.00 38.00 299 ARG A N 1
ATOM 2458 C CA . ARG A 1 299 ? 10.899 -32.463 -12.857 1.00 38.00 299 ARG A CA 1
ATOM 2459 C C . ARG A 1 299 ? 11.064 -31.821 -14.240 1.00 38.00 299 ARG A C 1
ATOM 2461 O O . ARG A 1 299 ? 10.066 -31.642 -14.925 1.00 38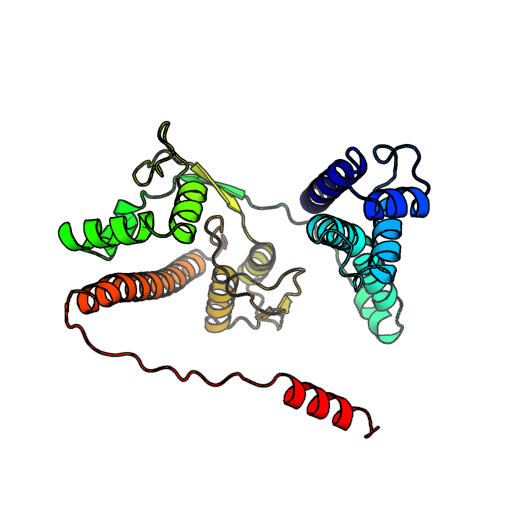.00 299 ARG A O 1
ATOM 2468 N N . GLN A 1 300 ? 12.291 -31.546 -14.686 1.00 38.56 300 GLN A N 1
ATOM 2469 C CA . GLN A 1 300 ? 12.572 -31.015 -16.033 1.00 38.56 300 GLN A CA 1
ATOM 2470 C C . GLN A 1 300 ? 12.987 -32.087 -17.061 1.00 38.56 300 GLN A C 1
ATOM 2472 O O . GLN A 1 300 ? 13.305 -31.750 -18.192 1.00 38.56 300 GLN A O 1
ATOM 2477 N N . LYS A 1 301 ? 12.933 -33.381 -16.707 1.00 40.75 301 LYS A N 1
ATOM 2478 C CA . LYS A 1 301 ? 13.156 -34.512 -17.637 1.00 40.75 301 LYS A CA 1
ATOM 2479 C C . LYS A 1 301 ? 11.889 -35.305 -17.996 1.00 40.75 301 LYS A C 1
ATOM 2481 O O . LYS A 1 301 ? 11.978 -36.402 -18.536 1.00 40.75 301 LYS A O 1
ATOM 2486 N N . LYS A 1 302 ? 10.701 -34.765 -17.713 1.00 41.81 302 LYS A N 1
ATOM 2487 C CA . LYS A 1 302 ? 9.425 -35.296 -18.219 1.00 41.81 302 LYS A CA 1
ATOM 2488 C C . LYS A 1 302 ? 8.611 -34.179 -18.867 1.00 41.81 302 LYS A C 1
ATOM 2490 O O . LYS A 1 302 ? 7.649 -33.693 -18.277 1.00 41.81 302 LYS A O 1
ATOM 2495 N N . LYS A 1 303 ? 9.049 -33.770 -20.053 1.00 36.28 303 LYS A N 1
ATOM 2496 C CA . LYS A 1 303 ? 8.243 -33.324 -21.194 1.00 36.28 303 LYS A CA 1
ATOM 2497 C C . LYS A 1 303 ? 9.142 -33.296 -22.419 1.00 36.28 303 LYS A C 1
ATOM 2499 O O . LYS A 1 303 ? 10.283 -32.813 -22.262 1.00 36.28 303 LYS A O 1
#

InterPro domains:
  IPR027796 OTT_1508-like deaminase [PF14441] (174-236)

Foldseek 3Di:
DVVVVVQLVVLLVLLLVCLVPPPDPVSVVLCVQLVDPHSVPDDLLSLLCSLLVSLVVPVPPPRDDPSNSVSSCSSVVVNVVVVVVVVVCPDPVCVVVNVPDDDDDDDWDKDWDFDAFQLVVVCVQVVDPVLSVVLVVLQCPDPVSQVVLCVQQNADPVRGRNRHDRVDIDIATEDPLLVVVLVCVQVVPQPADEDEDPDADEQLSVLLVVLVVVVRHNYHYPHYPHHDDPRYDQRDHPPPVSSVVSVVSSVVVVSVVSNVVSCVSSVVVVVVPDDDDDDDDDDDDDDDPPVVVVVVVVVVPPD

Sequence (303 aa):
MDYCYDKFESRLRKLKEDIIRPQNQHILSFTKFANIKDVNEVDGYEISGICSRYYKTVKDNPAIPKKFLRHLKKVGSYYSALVDITACACKKEYQNQFSNMDVVTLKPNMVNQPIFSWSKIIKMVIRTTGEYNKFKEICLHDDVILKKLEEIYGTDNKKNPRLDNEEIVQRLCLHAEMNILTNIIDQKDKRPVFIAVSKYCCYLCKLYIKFAQNKGYHIFSSGTHNKLYHRWILPDTKDITFKNDALKFIIADLDRIIRKEVVQHVDIRARSDSEGESENSDNAKHVDHAKVDNLIKTRQKKK

Organism: NCBI:txid1117311

Secondary structure (DSSP, 8-state):
-HHHHHHHHHHHHHHHHHHHS--SHHHHHHHHHHT-S-TTTS-HHHHHHHHHHHHHHHTT-TTS-HHHHHHHHHHHHHHHHHHHHHHHHTSGGGHHHHHT-----PPPPEEEEE---HHHHHHTT--SHHHHHHHHHHHHH-HHHHHHHHHHH-B-TTS-B-TT-TT-EEEEE--HHHHHHHHHHHTT--S-EEE--SSPBPHHHHHHHHHHHHTT--EEES-B-----TTBPPP--S-HHHHHHHHHHHHHHHHHHHHHHHHHHHHHHHTS----------------THHHHHHHHTTSS-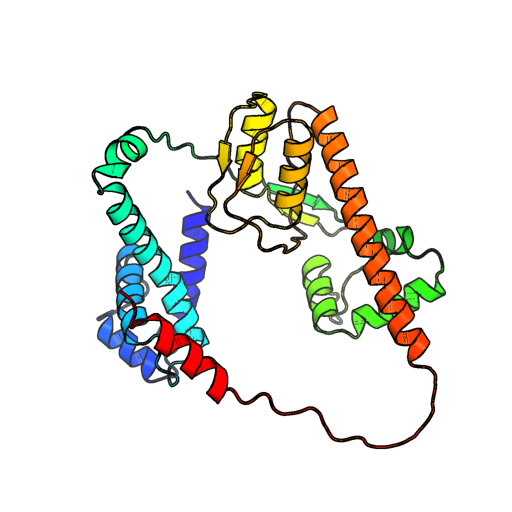-

Radius of gyration: 25.45 Å; chains: 1; bounding box: 59×53×70 Å